Protein 7WF8 (pdb70)

Sequence (251 aa):
ILQFEDIIMTNPFYRERFGTYMEERIDDKRRALLVGFWEESAEHLKNANKSEIPQLVSSEMMYQNFFVESKEEISVEKSSLYKEIQQCLVGNRGIEEVFSKIQADVSSEVLRERRYYPSFLVSDLYEKLMRLEHHHQKILQFEDIMTNPFYRERFGTYMERIDKRALLVGFWEESAEHLKNANKSEIPQLVSEMMYQNFFVESKEISVEKSSLYKEIQQCLVGNRGIEVFSSKKIQADVSEVLRRERYYPSSFLVSDLLYEKLMRLEHHHHHH

CATH classification: 1.10.167.10

Nearest PDB structures (foldseek):
  7wf8-assembly1_A  TM=1.008E+00  e=5.878E-17  Mus musculus
  7sr2-assembly2_B  TM=9.757E-01  e=8.580E-12  Homo sapiens
  7sr2-assembly1_A  TM=9.625E-01  e=2.875E-11  Homo sapiens
  7sr1-assembly2_B  TM=8.240E-01  e=1.066E-10  Homo sapiens
  7wf9-assembly1_B  TM=5.848E-01  e=2.734E-11  Mus musculus

Solvent-accessible surface area: 14563 Å² total; per-residue (Å²): 156,10,102,6,82,60,0,3,53,6,5,10,7,29,84,5,0,1,32,37,0,79,135,85,116,53,100,19,10,9,20,0,25,83,38,1,58,96,6,106,115,21,105,178,100,68,42,93,112,35,9,59,70,5,40,91,74,20,10,62,140,26,156,53,12,107,36,134,154,70,21,78,121,65,0,75,81,9,62,105,61,96,149,53,34,132,12,1,29,97,2,7,62,56,10,21,100,57,0,99,123,171,19,25,65,53,0,35,129,15,96,15,11,90,81,0,49,140,35,4,159,66,118,140,68,82,0,76,8,104,32,0,2,82,10,59,93,1,40,81,63,0,0,49,37,0,79,140,85,103,51,84,23,11,4,11,0,26,66,33,3,54,105,2,100,112,20,106,175,105,76,31,90,120,30,0,40,78,8,26,75,83,22,6,71,148,31,157,55,12,111,29,96,164,55,59,63,121,57,0,71,74,7,50,99,62,109,79,31,38,121,10,3,52,103,5,8,57,50,10,14,92,67,0,85,119,156,32,26,74,50,0,30,131,14,78,24,0,58,120,0,13,155,83,11,99,130,65,9,117,114

Secondary structure (DSSP, 8-state):
---HHHHHHSHHHHHHHHHHHHTTT-HHHHHHHHHHHHHHHS-GGGHHHHHHHHHIIIIIS---S---HHHHHHHHHHTTTSS-SHHHHHHHHHHHHHIIIIIHHHHTTSHHHHHHHHHTTT-/-----HHHHHHSHHHHHHHHHHHHTTT-HHHHHHHHHHHHHHHS-GGGHHHHHHHHHIIIIIS---S---HHHHHHHHHHHTTSS-THHHHHHHHHHHHHIIIIIHHHHTTSHHHHHHHHHHHHHH--

B-factor: mean 21.38, std 10.34, range [10.46, 69.96]

Organism: Mus musculus (NCBI:txid10090)

InterPro domains:
  IPR001683 Phox homology [PF00787] (544-623)
  IPR001683 Phox homology [PS50195] (508-628)
  IPR001683 Phox homology [SM00312] (512-624)
  IPR003114 Phox-associated domain [PF02194] (2-157)
  IPR003114 Phox-associated domain [PS51207] (1-164)
  IPR003114 Phox-associated domain [SM00313] (1-164)
  IPR013937 Sorting nexin, C-terminal [PF08628] (701-806)
  IPR016137 RGS domain [PF00615] (287-400)
  IPR016137 RGS domain [PS50132] (287-401)
  IPR016137 RGS domain [SM00315] (287-401)
  IPR036305 RGS domain superfamily [SSF48097] (280-403)
  IPR036871 PX domain superfamily [G3DSA:3.30.1520.10] (504-632)
  IPR036871 PX domain superfamily [SSF64268] (495-626)
  IPR037899 SNX25, PX domain [cd06878] (502-624)
  IPR044926 RGS, subdomain 2 [G3DSA:1.10.167.10] (280-414)

Foldseek 3Di:
DQALVNQLPPVVSLVLLLVVCVVVPQSVLSVLLVLLVCLVVDDPVCNLVSLVVSCCSDVNVHPNLPDDVVLVVQSVCVNVPNHDSVSSVVSSVVSSVCCNPPPVVVVCVDPSNVVVCVVPVVD/DDDDALVNLLPPVVSLVLLLVVCCVVPVSVLSVLLVLLVCLVVDDPVCNQVSLLVSCCPDPVVHPNQDDDPVLVVVSVCVNVPNDDDVSSVVSSVVSSCCCNPPPVVVSCVDPSNVVVVVVVCVVDPD

GO terms:
  GO:0005768 endosome (C, IDA)
  GO:0030512 negative regulation of transforming growth factor beta receptor signaling pathway (P, IDA)
  GO:0032801 receptor catabolic process (P, IDA)
  GO:0034713 type I transforming growth factor beta receptor binding (F, IPI)

Structure (mmCIF, N/CA/C/O backbone):
data_7WF8
#
_entry.id   7WF8
#
_cell.length_a   42.690
_cell.length_b   52.420
_cell.length_c   136.620
_cell.angle_alpha   90.000
_cell.angle_beta   90.000
_cell.angle_gamma   90.000
#
_symmetry.space_group_name_H-M   'P 21 21 21'
#
loop_
_entity.id
_entity.type
_entity.pdbx_description
1 polymer 'Sorting nexin-25'
2 non-polymer GLYCEROL
3 non-polymer DI(HYDROXYETHYL)ETHER
4 non-polymer 'CHLORIDE ION'
5 water water
#
loop_
_atom_site.group_PDB
_atom_site.id
_atom_site.type_symbol
_atom_site.label_atom_id
_atom_site.label_alt_id
_atom_site.label_comp_id
_atom_site.label_asym_id
_atom_site.label_entity_id
_atom_site.label_seq_id
_atom_site.pdbx_PDB_ins_code
_atom_site.Cartn_x
_atom_site.Cartn_y
_atom_site.Cartn_z
_atom_site.occupancy
_atom_site.B_iso_or_equiv
_atom_site.auth_seq_id
_atom_site.auth_comp_id
_atom_site.auth_asym_id
_atom_site.auth_atom_id
_atom_site.pdbx_PDB_model_num
ATOM 1 N N . ILE A 1 6 ? 21.425 -18.412 -27.677 1.00 34.04 285 ILE A N 1
ATOM 2 C CA . ILE A 1 6 ? 21.524 -17.762 -26.359 1.00 26.34 285 ILE A CA 1
ATOM 3 C C . ILE A 1 6 ? 20.790 -16.422 -26.407 1.00 25.81 285 ILE A C 1
ATOM 4 O O . ILE A 1 6 ? 21.201 -15.528 -27.146 1.00 25.89 285 ILE A O 1
ATOM 9 N N . LEU A 1 7 ? 19.697 -16.290 -25.641 1.00 21.06 286 LEU A N 1
ATOM 10 C CA . LEU A 1 7 ? 18.975 -14.994 -25.501 1.00 20.58 286 LEU A CA 1
ATOM 11 C C . LEU A 1 7 ? 19.879 -14.018 -24.745 1.00 20.12 286 LEU A C 1
ATOM 12 O O . LEU A 1 7 ? 20.456 -14.409 -23.701 1.00 21.62 286 LEU A O 1
ATOM 17 N N . GLN A 1 8 ? 20.025 -12.814 -25.259 1.00 21.07 287 GLN A N 1
ATOM 18 C CA . GLN A 1 8 ? 20.743 -11.724 -24.566 1.00 20.74 287 GLN A CA 1
ATOM 19 C C . GLN A 1 8 ? 19.912 -11.287 -23.341 1.00 19.00 287 GLN A C 1
ATOM 20 O O . GLN A 1 8 ? 18.656 -11.465 -23.287 1.00 17.62 287 GLN A O 1
ATOM 26 N N . PHE A 1 9 ? 20.593 -10.742 -22.372 1.00 17.54 288 PHE A N 1
ATOM 27 C CA . PHE A 1 9 ? 19.956 -10.263 -21.131 1.00 16.54 288 PHE A CA 1
ATOM 28 C C . PHE A 1 9 ? 18.783 -9.337 -21.493 1.00 17.57 288 PHE A C 1
ATOM 29 O O . PHE A 1 9 ? 17.673 -9.419 -20.913 1.00 16.06 288 PHE A O 1
ATOM 37 N N . GLU A 1 10 ? 18.986 -8.403 -22.431 1.00 19.72 289 GLU A N 1
ATOM 38 C CA . GLU A 1 10 ? 17.942 -7.416 -22.772 1.00 18.84 289 GLU A CA 1
ATOM 39 C C . GLU A 1 10 ? 16.698 -8.111 -23.354 1.00 19.09 289 GLU A C 1
ATOM 40 O O . GLU A 1 10 ? 15.557 -7.626 -23.103 1.00 19.64 289 GLU A O 1
ATOM 46 N N . ASP A 1 11 ? 16.902 -9.196 -24.065 1.00 18.59 290 ASP A N 1
ATOM 47 C CA . ASP A 1 11 ? 15.812 -9.988 -24.695 1.00 20.59 290 ASP A CA 1
ATOM 48 C C . ASP A 1 11 ? 14.968 -10.621 -23.578 1.00 16.77 290 ASP A C 1
ATOM 49 O O . ASP A 1 11 ? 13.703 -10.629 -23.652 1.00 17.03 290 ASP A O 1
ATOM 54 N N . ILE A 1 12 ? 15.612 -11.141 -22.530 1.00 14.41 291 ILE A N 1
ATOM 55 C CA A ILE A 1 12 ? 14.891 -11.738 -21.364 0.50 14.54 291 ILE A CA 1
ATOM 56 C CA B ILE A 1 12 ? 14.878 -11.739 -21.378 0.50 14.59 291 ILE A CA 1
ATOM 57 C C . ILE A 1 12 ? 14.078 -10.645 -20.672 1.00 15.50 291 ILE A C 1
ATOM 58 O O . ILE A 1 12 ? 12.944 -10.915 -20.250 1.00 16.14 291 ILE A O 1
ATOM 67 N N . MET A 1 13 ? 14.682 -9.463 -20.470 1.00 14.86 292 MET A N 1
ATOM 68 C CA . MET A 1 13 ? 13.997 -8.450 -19.653 1.00 15.03 292 MET A CA 1
ATOM 69 C C . MET A 1 13 ? 12.859 -7.774 -20.417 1.00 15.70 292 MET A C 1
ATOM 70 O O . MET A 1 13 ? 11.871 -7.402 -19.772 1.00 17.27 292 MET A O 1
ATOM 75 N N . THR A 1 14 ? 12.936 -7.699 -21.733 1.00 15.25 293 THR A N 1
ATOM 76 C CA . THR A 1 14 ? 11.891 -6.917 -22.452 1.00 17.30 293 THR A CA 1
ATOM 77 C C . THR A 1 14 ? 10.721 -7.769 -22.921 1.00 16.26 293 THR A C 1
ATOM 78 O O . THR A 1 14 ? 9.673 -7.231 -23.149 1.00 16.84 293 THR A O 1
ATOM 82 N N . ASN A 1 15 ? 10.852 -9.086 -23.071 1.00 14.62 294 ASN A N 1
ATOM 83 C CA . ASN A 1 15 ? 9.729 -9.981 -23.363 1.00 14.01 294 ASN A CA 1
ATOM 84 C C . ASN A 1 15 ? 9.069 -10.309 -22.025 1.00 13.06 294 ASN A C 1
ATOM 85 O O . ASN A 1 15 ? 9.758 -10.840 -21.129 1.00 13.52 294 ASN A O 1
ATOM 90 N N . PRO A 1 16 ? 7.807 -9.979 -21.771 1.00 12.60 295 PRO A N 1
ATOM 91 C CA . PRO A 1 16 ? 7.197 -10.118 -20.459 1.00 13.10 295 PRO A CA 1
ATOM 92 C C . PRO A 1 16 ? 7.084 -11.574 -19.998 1.00 12.35 295 PRO A C 1
ATOM 93 O O . PRO A 1 16 ? 7.069 -11.880 -18.812 1.00 13.11 295 PRO A O 1
ATOM 97 N N . PHE A 1 17 ? 7.012 -12.509 -20.951 1.00 11.74 296 PHE A N 1
ATOM 98 C CA . PHE A 1 17 ? 6.928 -13.933 -20.615 1.00 12.27 296 PHE A CA 1
ATOM 99 C C . PHE A 1 17 ? 8.315 -14.385 -20.176 1.00 11.62 296 PHE A C 1
ATOM 100 O O . PHE A 1 17 ? 8.451 -15.101 -19.189 1.00 12.11 296 PHE A O 1
ATOM 108 N N . TYR A 1 18 ? 9.326 -14.028 -20.929 1.00 11.14 297 TYR A N 1
ATOM 109 C CA . TYR A 1 18 ? 10.714 -14.390 -20.553 1.00 11.37 297 TYR A CA 1
ATOM 110 C C . TYR A 1 18 ? 11.079 -13.786 -19.213 1.00 11.90 297 TYR A C 1
ATOM 111 O O . TYR A 1 18 ? 11.665 -14.488 -18.330 1.00 12.33 297 TYR A O 1
ATOM 120 N N . ARG A 1 19 ? 10.678 -12.540 -18.997 1.00 12.08 298 ARG A N 1
ATOM 121 C CA . ARG A 1 19 ? 11.001 -11.861 -17.743 1.00 12.77 298 ARG A CA 1
ATOM 122 C C . ARG A 1 19 ? 10.281 -12.541 -16.586 1.00 11.82 298 ARG A C 1
ATOM 123 O O . ARG A 1 19 ? 10.901 -12.701 -15.501 1.00 12.14 298 ARG A O 1
ATOM 131 N N . GLU A 1 20 ? 9.060 -13.004 -16.722 1.00 11.51 299 GLU A N 1
ATOM 132 C CA . GLU A 1 20 ? 8.349 -13.692 -15.654 1.00 12.05 299 GLU A CA 1
ATOM 133 C C . GLU A 1 20 ? 9.050 -15.011 -15.318 1.00 11.53 299 GLU A C 1
ATOM 134 O O . GLU A 1 20 ? 9.184 -15.343 -14.127 1.00 12.05 299 GLU A O 1
ATOM 140 N N . ARG A 1 21 ? 9.567 -15.718 -16.309 1.00 11.42 300 ARG A N 1
ATOM 141 C CA . ARG A 1 21 ? 10.269 -16.976 -16.066 1.00 11.02 300 ARG A CA 1
ATOM 142 C C . ARG A 1 21 ? 11.585 -16.690 -15.336 1.00 10.71 300 ARG A C 1
ATOM 143 O O . ARG A 1 21 ? 11.986 -17.434 -14.427 1.00 11.45 300 ARG A O 1
ATOM 151 N N . PHE A 1 22 ? 12.293 -15.625 -15.699 1.00 10.84 301 PHE A N 1
ATOM 152 C CA . PHE A 1 22 ? 13.471 -15.210 -14.927 1.00 10.95 301 PHE A CA 1
ATOM 153 C C . PHE A 1 22 ? 13.069 -14.828 -13.482 1.00 11.40 301 PHE A C 1
ATOM 154 O O . PHE A 1 22 ? 13.794 -15.146 -12.546 1.00 11.09 301 PHE A O 1
ATOM 162 N N . GLY A 1 23 ? 11.902 -14.208 -13.300 1.00 10.79 302 GLY A N 1
ATOM 163 C CA . GLY A 1 23 ? 11.351 -13.996 -11.947 1.00 11.34 302 GLY A CA 1
ATOM 164 C C . GLY A 1 23 ? 11.158 -15.286 -11.202 1.00 11.55 302 GLY A C 1
ATOM 165 O O . GLY A 1 23 ? 11.486 -15.327 -9.976 1.00 11.98 302 GLY A O 1
ATOM 166 N N . THR A 1 24 ? 10.650 -16.328 -11.822 1.00 10.83 303 THR A N 1
ATOM 167 C CA . THR A 1 24 ? 10.513 -17.620 -11.172 1.00 11.35 303 THR A CA 1
ATOM 168 C C . THR A 1 24 ? 11.891 -18.111 -10.714 1.00 11.88 303 THR A C 1
ATOM 169 O O . THR A 1 24 ? 12.044 -18.619 -9.563 1.00 12.47 303 THR A O 1
ATOM 173 N N . TYR A 1 25 ? 12.890 -18.006 -11.578 1.00 10.90 304 TYR A N 1
ATOM 174 C CA . TYR A 1 25 ? 14.257 -18.424 -11.227 1.00 12.34 304 TYR A CA 1
ATOM 175 C C . TYR A 1 25 ? 14.721 -17.630 -9.993 1.00 12.34 304 TYR A C 1
ATOM 176 O O . TYR A 1 25 ? 15.259 -18.235 -9.037 1.00 13.31 304 TYR A O 1
ATOM 185 N N . MET A 1 26 ? 14.477 -16.322 -9.970 1.00 11.35 305 MET A N 1
ATOM 186 C CA . MET A 1 26 ? 14.971 -15.492 -8.854 1.00 12.29 305 MET A CA 1
ATOM 187 C C . MET A 1 26 ? 14.166 -15.787 -7.589 1.00 13.47 305 MET A C 1
ATOM 188 O O . MET A 1 26 ? 14.788 -15.639 -6.482 1.00 14.68 305 MET A O 1
ATOM 193 N N . GLU A 1 27 ? 12.917 -16.164 -7.673 1.00 13.25 306 GLU A N 1
ATOM 194 C CA A GLU A 1 27 ? 12.106 -16.534 -6.484 0.50 14.83 306 GLU A CA 1
ATOM 195 C CA B GLU A 1 27 ? 12.129 -16.514 -6.469 0.50 15.72 306 GLU A CA 1
ATOM 196 C C . GLU A 1 27 ? 12.802 -17.686 -5.746 1.00 16.93 306 GLU A C 1
ATOM 197 O O . GLU A 1 27 ? 12.634 -17.764 -4.485 1.00 17.66 306 GLU A O 1
ATOM 208 N N . ARG A 1 28 ? 13.559 -18.554 -6.428 1.00 15.62 307 ARG A N 1
ATOM 209 C CA . ARG A 1 28 ? 14.177 -19.744 -5.759 1.00 18.56 307 ARG A CA 1
ATOM 210 C C . ARG A 1 28 ? 15.181 -19.295 -4.700 1.00 21.66 307 ARG A C 1
ATOM 211 O O . ARG A 1 28 ? 15.488 -20.124 -3.794 1.00 23.02 307 ARG A O 1
ATOM 219 N N . ILE A 1 29 ? 15.736 -18.105 -4.757 1.00 18.66 308 ILE A N 1
ATOM 220 C CA . ILE A 1 29 ? 16.691 -17.585 -3.754 1.00 21.16 308 ILE A CA 1
ATOM 221 C C . ILE A 1 29 ? 16.055 -16.374 -3.094 1.00 18.93 308 ILE A C 1
ATOM 222 O O . ILE A 1 29 ? 16.767 -15.586 -2.544 1.00 21.46 308 ILE A O 1
ATOM 227 N N . ASP A 1 30 ? 14.717 -16.276 -3.182 1.00 18.23 309 ASP A N 1
ATOM 228 C CA A ASP A 1 30 ? 13.935 -15.212 -2.512 0.50 18.59 309 ASP A CA 1
ATOM 229 C CA B ASP A 1 30 ? 13.864 -15.218 -2.581 0.50 18.19 309 ASP A CA 1
ATOM 230 C C . ASP A 1 30 ? 14.389 -13.842 -3.013 1.00 19.89 309 ASP A C 1
ATOM 231 O O . ASP A 1 30 ? 14.425 -12.869 -2.223 1.00 20.50 309 ASP A O 1
ATOM 240 N N . LYS A 1 31 ? 14.718 -13.691 -4.308 1.00 16.44 310 LYS A N 1
ATOM 241 C CA . LYS A 1 31 ? 15.128 -12.401 -4.894 1.00 15.73 310 LYS A CA 1
ATOM 242 C C . LYS A 1 31 ? 14.236 -12.015 -6.099 1.00 13.61 310 LYS A C 1
ATOM 243 O O . LYS A 1 31 ? 14.674 -11.205 -6.901 1.00 14.22 310 LYS A O 1
ATOM 249 N N . ARG A 1 32 ? 13.002 -12.483 -6.172 1.00 13.57 311 ARG A N 1
ATOM 250 C CA A ARG A 1 32 ? 12.066 -12.105 -7.256 0.50 14.34 311 ARG A CA 1
ATOM 251 C CA B ARG A 1 32 ? 12.116 -12.094 -7.276 0.50 13.42 311 ARG A CA 1
ATOM 252 C C . ARG A 1 32 ? 11.901 -10.587 -7.251 1.00 14.11 311 ARG A C 1
ATOM 253 O O . ARG A 1 32 ? 11.682 -10.004 -8.318 1.00 13.94 311 ARG A O 1
ATOM 268 N N . ALA A 1 33 ? 11.983 -9.929 -6.106 1.00 14.23 312 ALA A N 1
ATOM 269 C CA . ALA A 1 33 ? 11.768 -8.480 -6.055 1.00 12.72 312 ALA A CA 1
ATOM 270 C C . ALA A 1 33 ? 12.746 -7.714 -6.938 1.00 12.91 312 ALA A C 1
ATOM 271 O O . ALA A 1 33 ? 12.377 -6.610 -7.313 1.00 13.68 312 ALA A O 1
ATOM 273 N N . LEU A 1 34 ? 13.933 -8.229 -7.247 1.00 13.54 313 LEU A N 1
ATOM 274 C CA A LEU A 1 34 ? 14.789 -7.486 -8.192 0.50 13.33 313 LEU A CA 1
ATOM 275 C CA B LEU A 1 34 ? 14.836 -7.541 -8.203 0.50 13.57 313 LEU A CA 1
ATOM 276 C C . LEU A 1 34 ? 14.114 -7.412 -9.564 1.00 12.97 313 LEU A C 1
ATOM 277 O O . LEU A 1 34 ? 14.160 -6.345 -10.184 1.00 13.81 313 LEU A O 1
ATOM 286 N N . VAL A 1 35 ? 13.474 -8.497 -9.996 1.00 12.88 314 VAL A N 1
ATOM 287 C CA . VAL A 1 35 ? 12.779 -8.473 -11.305 1.00 13.17 314 VAL A CA 1
ATOM 288 C C . VAL A 1 35 ? 11.521 -7.654 -11.203 1.00 11.98 314 VAL A C 1
ATOM 289 O O . VAL A 1 35 ? 11.249 -6.846 -12.076 1.00 13.52 314 VAL A O 1
ATOM 293 N N . GLY A 1 36 ? 10.768 -7.790 -10.126 1.00 13.75 315 GLY A N 1
ATOM 294 C CA . GLY A 1 36 ? 9.580 -6.970 -9.904 1.00 14.20 315 GLY A CA 1
ATOM 295 C C . GLY A 1 36 ? 9.880 -5.476 -9.870 1.00 12.93 315 GLY A C 1
ATOM 296 O O . GLY A 1 36 ? 9.160 -4.670 -10.468 1.00 14.90 315 GLY A O 1
ATOM 297 N N . PHE A 1 37 ? 10.941 -5.109 -9.169 1.00 13.32 316 PHE A N 1
ATOM 298 C CA . PHE A 1 37 ? 11.326 -3.692 -9.082 1.00 13.79 316 PHE A CA 1
ATOM 299 C C . PHE A 1 37 ? 11.643 -3.247 -10.528 1.00 14.27 316 PHE A C 1
ATOM 300 O O . PHE A 1 37 ? 11.259 -2.120 -10.937 1.00 14.73 316 PHE A O 1
ATOM 308 N N . TRP A 1 38 ? 12.455 -4.011 -11.283 1.00 13.13 317 TRP A N 1
ATOM 309 C CA . TRP A 1 38 ? 12.840 -3.602 -12.649 1.00 13.55 317 TRP A CA 1
ATOM 310 C C . TRP A 1 38 ? 11.588 -3.303 -13.458 1.00 14.28 317 TRP A C 1
ATOM 311 O O . TRP A 1 38 ? 11.521 -2.257 -14.122 1.00 15.34 317 TRP A O 1
ATOM 322 N N . GLU A 1 39 ? 10.597 -4.189 -13.421 1.00 14.52 318 GLU A N 1
ATOM 323 C CA A GLU A 1 39 ? 9.367 -4.032 -14.251 0.50 15.95 318 GLU A CA 1
ATOM 324 C CA B GLU A 1 39 ? 9.277 -4.089 -14.133 0.50 16.85 318 GLU A CA 1
ATOM 325 C C . GLU A 1 39 ? 8.554 -2.822 -13.736 1.00 16.15 318 GLU A C 1
ATOM 326 O O . GLU A 1 39 ? 8.027 -2.086 -14.607 1.00 18.02 318 GLU A O 1
ATOM 337 N N . SER A 1 40 ? 8.424 -2.613 -12.433 1.00 15.40 319 SER A N 1
ATOM 338 C CA . SER A 1 40 ? 7.712 -1.442 -11.869 1.00 17.06 319 SER A CA 1
ATOM 339 C C . SER A 1 40 ? 8.426 -0.143 -12.242 1.00 16.03 319 SER A C 1
ATOM 340 O O . SER A 1 40 ? 7.766 0.837 -12.591 1.00 18.69 319 SER A O 1
ATOM 343 N N . ALA A 1 41 ? 9.750 -0.114 -12.243 1.00 15.37 320 ALA A N 1
ATOM 344 C CA . ALA A 1 41 ? 10.517 1.093 -12.622 1.00 16.11 320 ALA A CA 1
ATOM 345 C C . ALA A 1 41 ? 10.317 1.321 -14.123 1.00 17.39 320 ALA A C 1
ATOM 346 O O . ALA A 1 41 ? 10.211 2.497 -14.557 1.00 18.40 320 ALA A O 1
ATOM 348 N N . GLU A 1 42 ? 10.331 0.289 -14.933 1.00 18.19 321 GLU A N 1
ATOM 349 C CA . GLU A 1 42 ? 10.133 0.436 -16.389 1.00 18.74 321 GLU A CA 1
ATOM 350 C C . GLU A 1 42 ? 8.728 0.990 -16.642 1.00 20.58 321 GLU A C 1
ATOM 351 O O . GLU A 1 42 ? 8.573 1.853 -17.570 1.00 21.44 321 GLU A O 1
ATOM 357 N N . HIS A 1 43 ? 7.706 0.496 -15.960 1.00 20.15 322 HIS A N 1
ATOM 358 C CA . HIS A 1 43 ? 6.322 0.986 -16.105 1.00 21.66 322 HIS A CA 1
ATOM 359 C C . HIS A 1 43 ? 6.303 2.458 -15.688 1.00 22.60 322 HIS A C 1
ATOM 360 O O . HIS A 1 43 ? 5.737 3.294 -16.446 1.00 24.45 322 HIS A O 1
ATOM 367 N N . LEU A 1 44 ? 6.899 2.790 -14.534 1.00 22.12 323 LEU A N 1
ATOM 368 C CA . LEU A 1 44 ? 6.872 4.168 -14.003 1.00 24.61 323 LEU A CA 1
ATOM 369 C C . LEU A 1 44 ? 7.395 5.118 -15.086 1.00 25.70 323 LEU A C 1
ATOM 370 O O . LEU A 1 44 ? 6.778 6.210 -15.288 1.00 28.33 323 LEU A O 1
ATOM 375 N N . LYS A 1 45 ? 8.486 4.792 -15.784 1.00 26.55 324 LYS A N 1
ATOM 376 C CA . LYS A 1 45 ? 9.125 5.800 -16.659 1.00 30.03 324 LYS A CA 1
ATOM 377 C C . LYS A 1 45 ? 8.273 5.946 -17.931 1.00 30.70 324 LYS A C 1
ATOM 378 O O . LYS A 1 45 ? 8.425 6.989 -18.589 1.00 35.35 324 LYS A O 1
ATOM 384 N N . ASN A 1 46 ? 7.339 5.028 -18.221 1.00 32.87 325 ASN A N 1
ATOM 385 C CA . ASN A 1 46 ? 6.504 5.021 -19.454 1.00 36.23 325 ASN A CA 1
ATOM 386 C C . ASN A 1 46 ? 5.088 5.545 -19.194 1.00 33.62 325 ASN A C 1
ATOM 387 O O . ASN A 1 46 ? 4.318 5.670 -20.160 1.00 33.73 325 ASN A O 1
ATOM 392 N N . ALA A 1 47 ? 4.710 5.671 -17.927 1.00 30.35 326 ALA A N 1
ATOM 393 C CA . ALA A 1 47 ? 3.308 5.859 -17.490 1.00 29.07 326 ALA A CA 1
ATOM 394 C C . ALA A 1 47 ? 2.819 7.262 -17.863 1.00 27.41 326 ALA A C 1
ATOM 395 O O . ALA A 1 47 ? 3.619 8.200 -17.829 1.00 29.81 326 ALA A O 1
ATOM 397 N N . ASN A 1 48 ? 1.521 7.402 -18.104 1.00 32.25 327 ASN A N 1
ATOM 398 C CA . ASN A 1 48 ? 0.894 8.758 -18.125 1.00 35.16 327 ASN A CA 1
ATOM 399 C C . ASN A 1 48 ? 1.253 9.502 -16.813 1.00 35.42 327 ASN A C 1
ATOM 400 O O . ASN A 1 48 ? 1.242 8.858 -15.725 1.00 32.12 327 ASN A O 1
ATOM 405 N N . LYS A 1 49 ? 1.548 10.807 -16.871 1.00 34.47 328 LYS A N 1
ATOM 406 C CA . LYS A 1 49 ? 1.908 11.625 -15.679 1.00 32.89 328 LYS A CA 1
ATOM 407 C C . LYS A 1 49 ? 0.787 11.610 -14.627 1.00 35.28 328 LYS A C 1
ATOM 408 O O . LYS A 1 49 ? 1.126 11.758 -13.453 1.00 33.11 328 LYS A O 1
ATOM 414 N N . SER A 1 50 ? -0.483 11.466 -15.017 1.00 33.92 329 SER A N 1
ATOM 415 C CA . SER A 1 50 ? -1.648 11.299 -14.100 1.00 33.95 329 SER A CA 1
ATOM 416 C C . SER A 1 50 ? -1.379 10.152 -13.116 1.00 34.25 329 SER A C 1
ATOM 417 O O . SER A 1 50 ? -1.968 10.153 -12.005 1.00 31.83 329 SER A O 1
ATOM 420 N N . GLU A 1 51 ? -0.602 9.142 -13.540 1.00 29.17 330 GLU A N 1
ATOM 421 C CA . GLU A 1 51 ? -0.494 7.864 -12.783 1.00 30.63 330 GLU A CA 1
ATOM 422 C C . GLU A 1 51 ? 0.647 7.967 -11.763 1.00 28.65 330 GLU A C 1
ATOM 423 O O . GLU A 1 51 ? 0.704 7.097 -10.876 1.00 26.37 330 GLU A O 1
ATOM 429 N N . ILE A 1 52 ? 1.523 8.959 -11.841 1.00 26.64 331 ILE A N 1
ATOM 430 C CA . ILE A 1 52 ? 2.839 8.890 -11.138 1.00 26.46 331 ILE A CA 1
ATOM 431 C C . ILE A 1 52 ? 2.637 8.847 -9.624 1.00 30.01 331 ILE A C 1
ATOM 432 O O . ILE A 1 52 ? 3.283 8.062 -8.910 1.00 24.27 331 ILE A O 1
ATOM 437 N N . PRO A 1 53 ? 1.739 9.666 -9.028 1.00 26.67 332 PRO A N 1
ATOM 438 C CA . PRO A 1 53 ? 1.620 9.637 -7.568 1.00 25.90 332 PRO A CA 1
ATOM 439 C C . PRO A 1 53 ? 1.265 8.268 -6.976 1.00 24.31 332 PRO A C 1
ATOM 440 O O . PRO A 1 53 ? 1.950 7.799 -6.003 1.00 26.33 332 PRO A O 1
ATOM 444 N N . GLN A 1 54 ? 0.288 7.622 -7.564 1.00 23.93 333 GLN A N 1
ATOM 445 C CA . GLN A 1 54 ? -0.173 6.294 -7.134 1.00 24.45 333 GLN A CA 1
ATOM 446 C C . GLN A 1 54 ? 0.933 5.254 -7.414 1.00 22.59 333 GLN A C 1
ATOM 447 O O . GLN A 1 54 ? 1.166 4.398 -6.547 1.00 21.89 333 GLN A O 1
ATOM 453 N N . LEU A 1 55 ? 1.641 5.362 -8.543 1.00 21.81 334 LEU A N 1
ATOM 454 C CA . LEU A 1 55 ? 2.667 4.346 -8.883 1.00 19.93 334 LEU A CA 1
ATOM 455 C C . LEU A 1 55 ? 3.863 4.520 -7.949 1.00 18.81 334 LEU A C 1
ATOM 456 O O . LEU A 1 55 ? 4.442 3.481 -7.555 1.00 18.22 334 LEU A O 1
ATOM 461 N N . VAL A 1 56 ? 4.259 5.705 -7.561 1.00 20.17 335 VAL A N 1
ATOM 462 C CA . VAL A 1 56 ? 5.388 5.914 -6.611 1.00 19.98 335 VAL A CA 1
ATOM 463 C C . VAL A 1 56 ? 5.026 5.364 -5.229 1.00 21.69 335 VAL A C 1
ATOM 464 O O . VAL A 1 56 ? 5.816 4.636 -4.573 1.00 19.77 335 VAL A O 1
ATOM 468 N N . SER A 1 57 ? 3.800 5.584 -4.791 1.00 19.47 336 SER A N 1
ATOM 469 C CA A SER A 1 57 ? 3.337 5.042 -3.493 0.50 20.29 336 SER A CA 1
ATOM 470 C CA B SER A 1 57 ? 3.307 5.040 -3.505 0.50 19.80 336 SER A CA 1
ATOM 471 C C . SER A 1 57 ? 3.399 3.510 -3.520 1.00 19.07 336 SER A C 1
ATOM 472 O O . SER A 1 57 ? 3.882 2.895 -2.558 1.00 18.93 336 SER A O 1
ATOM 477 N N . GLU A 1 58 ? 2.948 2.918 -4.616 1.00 18.22 337 GLU A N 1
ATOM 478 C CA . GLU A 1 58 ? 2.917 1.454 -4.758 1.00 18.43 337 GLU A CA 1
ATOM 479 C C . GLU A 1 58 ? 4.359 0.935 -4.813 1.00 18.54 337 GLU A C 1
ATOM 480 O O . GLU A 1 58 ? 4.650 -0.148 -4.248 1.00 18.57 337 GLU A O 1
ATOM 486 N N . MET A 1 59 ? 5.230 1.641 -5.502 1.00 16.96 338 MET A N 1
ATOM 487 C CA A MET A 1 59 ? 6.669 1.264 -5.606 0.50 15.81 338 MET A CA 1
ATOM 488 C CA B MET A 1 59 ? 6.627 1.141 -5.595 0.50 18.45 338 MET A CA 1
ATOM 489 C C . MET A 1 59 ? 7.279 1.157 -4.205 1.00 15.57 338 MET A C 1
ATOM 490 O O . MET A 1 59 ? 7.983 0.204 -3.873 1.00 15.49 338 MET A O 1
ATOM 499 N N . TYR A 1 60 ? 7.034 2.152 -3.373 1.00 16.28 339 TYR A N 1
ATOM 500 C CA . TYR A 1 60 ? 7.603 2.159 -2.001 1.00 16.25 339 TYR A CA 1
ATOM 501 C C . TYR A 1 60 ? 7.016 0.997 -1.209 1.00 16.38 339 TYR A C 1
ATOM 502 O O . TYR A 1 60 ? 7.750 0.216 -0.583 1.00 15.20 339 TYR A O 1
ATOM 511 N N . GLN A 1 61 ? 5.692 0.811 -1.266 1.00 15.18 340 GLN A N 1
ATOM 512 C CA . GLN A 1 61 ? 5.046 -0.311 -0.563 1.00 16.46 340 GLN A CA 1
ATOM 513 C C . GLN A 1 61 ? 5.662 -1.636 -0.996 1.00 16.25 340 GLN A C 1
ATOM 514 O O . GLN A 1 61 ? 5.992 -2.480 -0.175 1.00 16.29 340 GLN A O 1
ATOM 520 N N . ASN A 1 62 ? 5.762 -1.868 -2.312 1.00 15.41 341 ASN A N 1
ATOM 521 C CA . ASN A 1 62 ? 6.107 -3.210 -2.811 1.00 17.47 341 ASN A CA 1
ATOM 522 C C . ASN A 1 62 ? 7.590 -3.516 -2.583 1.00 14.94 341 ASN A C 1
ATOM 523 O O . ASN A 1 62 ? 7.919 -4.674 -2.298 1.00 16.55 341 ASN A O 1
ATOM 528 N N . PHE A 1 63 ? 8.447 -2.510 -2.754 1.00 13.90 342 PHE A N 1
ATOM 529 C CA . PHE A 1 63 ? 9.889 -2.796 -2.885 1.00 13.76 342 PHE A CA 1
ATOM 530 C C . PHE A 1 63 ? 10.730 -2.223 -1.755 1.00 14.66 342 PHE A C 1
ATOM 531 O O . PHE A 1 63 ? 11.929 -2.538 -1.681 1.00 14.66 342 PHE A O 1
ATOM 539 N N . PHE A 1 64 ? 10.134 -1.390 -0.880 1.00 14.36 343 PHE A N 1
ATOM 540 C CA . PHE A 1 64 ? 10.876 -0.848 0.272 1.00 14.93 343 PHE A CA 1
ATOM 541 C C . PHE A 1 64 ? 10.150 -1.144 1.582 1.00 15.17 343 PHE A C 1
ATOM 542 O O . PHE A 1 64 ? 10.844 -1.058 2.604 1.00 15.59 343 PHE A O 1
ATOM 550 N N . VAL A 1 65 ? 8.870 -1.482 1.565 1.00 14.40 344 VAL A N 1
ATOM 551 C CA . VAL A 1 65 ? 8.128 -1.826 2.818 1.00 14.43 344 VAL A CA 1
ATOM 552 C C . VAL A 1 65 ? 8.022 -3.337 2.888 1.00 16.70 3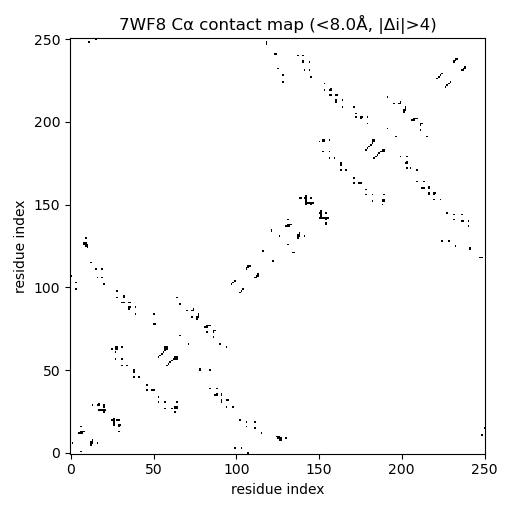44 VAL A C 1
ATOM 553 O O . VAL A 1 65 ? 8.736 -3.972 3.724 1.00 17.19 344 VAL A O 1
ATOM 557 N N . GLU A 1 66 ? 7.254 -3.924 1.968 1.00 15.50 345 GLU A N 1
ATOM 558 C CA . GLU A 1 66 ? 6.947 -5.367 1.981 1.00 18.11 345 GLU A CA 1
ATOM 559 C C . GLU A 1 66 ? 8.167 -6.206 1.664 1.00 18.97 345 GLU A C 1
ATOM 560 O O . GLU A 1 66 ? 8.277 -7.296 2.198 1.00 24.24 345 GLU A O 1
ATOM 566 N N . SER A 1 67 ? 9.139 -5.658 0.938 1.00 17.97 346 SER A N 1
ATOM 567 C CA . SER A 1 67 ? 10.417 -6.298 0.614 1.00 17.92 346 SER A CA 1
ATOM 568 C C . SER A 1 67 ? 11.534 -5.344 1.043 1.00 18.00 346 SER A C 1
ATOM 569 O O . SER A 1 67 ? 11.370 -4.130 0.929 1.00 18.20 346 SER A O 1
ATOM 572 N N . LYS A 1 68 ? 12.673 -5.865 1.470 1.00 17.28 347 LYS A N 1
ATOM 573 C CA . LYS A 1 68 ? 13.887 -5.109 1.763 1.00 18.14 347 LYS A CA 1
ATOM 574 C C . LYS A 1 68 ? 15.028 -5.659 0.889 1.00 18.38 347 LYS A C 1
ATOM 575 O O . LYS A 1 68 ? 16.182 -5.362 1.149 1.00 20.01 347 LYS A O 1
ATOM 581 N N . GLU A 1 69 ? 14.701 -6.303 -0.227 1.00 19.38 348 GLU A N 1
ATOM 582 C CA A GLU A 1 69 ? 15.724 -6.919 -1.112 0.50 20.29 348 GLU A CA 1
ATOM 583 C CA B GLU A 1 69 ? 15.741 -6.912 -1.100 0.50 21.25 348 GLU A CA 1
ATOM 584 C C . GLU A 1 69 ? 16.472 -5.825 -1.882 1.00 22.58 348 GLU A C 1
ATOM 585 O O . GLU A 1 69 ? 17.659 -6.031 -2.190 1.00 29.09 348 GLU A O 1
ATOM 596 N N . ILE A 1 70 ? 15.818 -4.737 -2.219 1.00 18.85 349 ILE A N 1
ATOM 597 C CA . ILE A 1 70 ? 16.431 -3.613 -2.985 1.00 20.98 349 ILE A CA 1
ATOM 598 C C . ILE A 1 70 ? 17.188 -2.740 -1.988 1.00 22.98 349 ILE A C 1
ATOM 599 O O . ILE A 1 70 ? 16.555 -1.937 -1.303 1.00 25.94 349 ILE A O 1
ATOM 604 N N . SER A 1 71 ? 18.470 -3.007 -1.869 1.00 22.50 350 SER A N 1
ATOM 605 C CA . SER A 1 71 ? 19.396 -2.360 -0.915 1.00 24.18 350 SER A CA 1
ATOM 606 C C . SER A 1 71 ? 20.020 -1.138 -1.572 1.00 23.48 350 SER A C 1
ATOM 607 O O . SER A 1 71 ? 20.733 -1.299 -2.597 1.00 26.89 350 SER A O 1
ATOM 610 N N . VAL A 1 72 ? 19.767 0.054 -1.057 1.00 22.05 351 VAL A N 1
ATOM 611 C CA . VAL A 1 72 ? 20.303 1.293 -1.662 1.00 21.52 351 VAL A CA 1
ATOM 612 C C . VAL A 1 72 ? 21.105 2.089 -0.626 1.00 26.01 351 VAL A C 1
ATOM 613 O O . VAL A 1 72 ? 20.857 1.929 0.579 1.00 24.99 351 VAL A O 1
ATOM 617 N N . GLU A 1 73 ? 22.122 2.788 -1.110 1.00 25.32 352 GLU A N 1
ATOM 618 C CA . GLU A 1 73 ? 22.942 3.734 -0.303 1.00 29.67 352 GLU A CA 1
ATOM 619 C C . GLU A 1 73 ? 21.988 4.725 0.382 1.00 28.06 352 GLU A C 1
ATOM 620 O O . GLU A 1 73 ? 20.971 5.124 -0.180 1.00 23.18 352 GLU A O 1
ATOM 626 N N . LYS A 1 74 ? 22.393 5.230 1.550 1.00 27.33 353 LYS A N 1
ATOM 627 C CA . LYS A 1 74 ? 21.544 6.156 2.323 1.00 29.22 353 LYS A CA 1
ATOM 628 C C . LYS A 1 74 ? 21.180 7.351 1.465 1.00 24.86 353 LYS A C 1
ATOM 629 O O . LYS A 1 74 ? 20.050 7.799 1.504 1.00 23.94 353 LYS A O 1
ATOM 635 N N . SER A 1 75 ? 22.128 7.890 0.680 1.00 25.07 354 SER A N 1
ATOM 636 C CA A SER A 1 75 ? 21.842 9.085 -0.154 0.50 26.13 354 SER A CA 1
ATOM 637 C CA B SER A 1 75 ? 21.857 9.074 -0.166 0.50 26.91 354 SER A CA 1
ATOM 638 C C . SER A 1 75 ? 20.668 8.796 -1.103 1.00 25.66 354 SER A C 1
ATOM 639 O O . SER A 1 75 ? 19.819 9.667 -1.271 1.00 24.24 354 SER A O 1
ATOM 644 N N . LEU A 1 76 ? 20.635 7.594 -1.711 1.00 23.95 355 LEU A N 1
ATOM 645 C CA . LEU A 1 76 ? 19.518 7.251 -2.637 1.00 24.26 355 LEU A CA 1
ATOM 646 C C . LEU A 1 76 ? 18.221 7.072 -1.841 1.00 22.22 355 LEU A C 1
ATOM 647 O O . LEU A 1 76 ? 17.174 7.454 -2.309 1.00 19.67 355 LEU A O 1
ATOM 652 N N . TYR A 1 77 ? 18.305 6.496 -0.656 1.00 22.12 356 TYR A N 1
ATOM 653 C CA . TYR A 1 77 ? 17.090 6.285 0.162 1.00 23.37 356 TYR A CA 1
ATOM 654 C C . TYR A 1 77 ? 16.553 7.642 0.585 1.00 25.00 356 TYR A C 1
ATOM 655 O O . TYR A 1 77 ? 15.343 7.804 0.567 1.00 23.02 356 TYR A O 1
ATOM 664 N N . LYS A 1 78 ? 17.444 8.594 0.898 1.00 23.98 357 LYS A N 1
ATOM 665 C CA . LYS A 1 78 ? 16.961 9.949 1.274 1.00 26.34 357 LYS A CA 1
ATOM 666 C C . LYS A 1 78 ? 16.270 10.583 0.066 1.00 26.75 357 LYS A C 1
ATOM 667 O O . LYS A 1 78 ? 15.219 11.267 0.249 1.00 27.07 357 LYS A O 1
ATOM 673 N N . GLU A 1 79 ? 16.790 10.360 -1.159 1.00 26.51 358 GLU A N 1
ATOM 674 C CA . GLU A 1 79 ? 16.133 10.873 -2.381 1.00 28.35 358 GLU A CA 1
ATOM 675 C C . GLU A 1 79 ? 14.772 10.192 -2.517 1.00 26.00 358 GLU A C 1
ATOM 676 O O . GLU A 1 79 ? 13.816 10.839 -2.872 1.00 26.33 358 GLU A O 1
ATOM 682 N N . ILE A 1 80 ? 14.658 8.879 -2.271 1.00 25.11 359 ILE A N 1
ATOM 683 C CA . ILE A 1 80 ? 13.297 8.264 -2.242 1.00 26.70 359 ILE A CA 1
ATOM 684 C C . ILE A 1 80 ? 12.413 8.935 -1.167 1.00 23.02 359 ILE A C 1
ATOM 685 O O . ILE A 1 80 ? 11.256 9.141 -1.459 1.00 24.74 359 ILE A O 1
ATOM 690 N N . GLN A 1 81 ? 12.909 9.147 0.040 1.00 25.65 360 GLN A N 1
ATOM 691 C CA . GLN A 1 81 ? 12.109 9.778 1.143 1.00 25.69 360 GLN A CA 1
ATOM 692 C C . GLN A 1 81 ? 11.622 11.162 0.686 1.00 30.69 360 GLN A C 1
ATOM 693 O O . GLN A 1 81 ? 10.479 11.502 1.047 1.00 29.91 360 GLN A O 1
ATOM 699 N N . GLN A 1 82 ? 12.411 11.882 -0.135 1.00 31.82 361 GLN A N 1
ATOM 700 C CA . GLN A 1 82 ? 12.020 13.212 -0.678 1.00 35.06 361 GLN A CA 1
ATOM 701 C C . GLN A 1 82 ? 10.959 12.989 -1.741 1.00 34.52 361 GLN A C 1
ATOM 702 O O . GLN A 1 82 ? 10.020 13.795 -1.854 1.00 31.42 361 GLN A O 1
ATOM 708 N N . CYS A 1 83 ? 11.143 11.980 -2.590 1.00 33.03 362 CYS A N 1
ATOM 709 C CA . CYS A 1 83 ? 10.190 11.703 -3.688 1.00 30.37 362 CYS A CA 1
ATOM 710 C C . CYS A 1 83 ? 8.795 11.346 -3.148 1.00 28.76 362 CYS A C 1
ATOM 711 O O . CYS A 1 83 ? 7.799 11.689 -3.783 1.00 33.21 362 CYS A O 1
ATOM 714 N N . LEU A 1 84 ? 8.702 10.690 -1.987 1.00 28.54 363 LEU A N 1
ATOM 715 C CA . LEU A 1 84 ? 7.407 10.236 -1.418 1.00 30.28 363 LEU A CA 1
ATOM 716 C C . LEU A 1 84 ? 6.474 11.437 -1.181 1.00 37.92 363 LEU A C 1
ATOM 717 O O . LEU A 1 84 ? 5.240 11.280 -1.250 1.00 38.68 363 LEU A O 1
ATOM 722 N N . VAL A 1 85 ? 7.056 12.587 -0.880 1.00 37.52 364 VAL A N 1
ATOM 723 C CA . VAL A 1 85 ? 6.322 13.808 -0.401 1.00 39.46 364 VAL A CA 1
ATOM 724 C C . VAL A 1 85 ? 6.402 14.883 -1.483 1.00 42.67 364 VAL A C 1
ATOM 725 O O . VAL A 1 85 ? 6.028 16.025 -1.184 1.00 42.32 364 VAL A O 1
ATOM 729 N N . GLY A 1 86 ? 6.883 14.529 -2.679 1.00 43.64 365 GLY A N 1
ATOM 730 C CA . GLY A 1 86 ? 6.789 15.382 -3.877 1.00 39.65 365 GLY A CA 1
ATOM 731 C C . GLY A 1 86 ? 7.884 16.421 -3.919 1.00 38.73 365 GLY A C 1
ATOM 732 O O . GLY A 1 86 ? 7.740 17.343 -4.669 1.00 41.12 365 GLY A O 1
ATOM 733 N N . ASN A 1 87 ? 8.956 16.289 -3.151 1.00 41.11 366 ASN A N 1
ATOM 734 C CA . ASN A 1 87 ? 10.076 17.270 -3.178 1.00 45.95 366 ASN A CA 1
ATOM 735 C C . ASN A 1 87 ? 11.205 16.820 -4.104 1.00 53.89 366 ASN A C 1
ATOM 736 O O . ASN A 1 87 ? 12.271 17.479 -4.050 1.00 54.46 366 ASN A O 1
ATOM 741 N N . ARG A 1 88 ? 10.987 15.755 -4.893 1.00 51.10 367 ARG A N 1
ATOM 742 C CA . ARG A 1 88 ? 11.928 15.256 -5.935 1.00 45.19 367 ARG A CA 1
ATOM 743 C C . ARG A 1 88 ? 11.126 14.577 -7.045 1.00 40.77 367 ARG A C 1
ATOM 744 O O . ARG A 1 88 ? 9.981 14.138 -6.798 1.00 43.58 367 ARG A O 1
ATOM 752 N N . GLY A 1 89 ? 11.724 14.473 -8.235 1.00 36.50 368 GLY A N 1
ATOM 753 C CA . GLY A 1 89 ? 11.180 13.702 -9.368 1.00 34.13 368 GLY A CA 1
ATOM 754 C C . GLY A 1 89 ? 11.477 12.210 -9.202 1.00 28.57 368 GLY A C 1
ATOM 755 O O . GLY A 1 89 ? 12.028 11.837 -8.145 1.00 31.90 368 GLY A O 1
ATOM 756 N N . ILE A 1 90 ? 11.128 11.414 -10.206 1.00 29.25 369 ILE A N 1
ATOM 757 C CA . ILE A 1 90 ? 11.141 9.912 -10.145 1.00 25.05 369 ILE A CA 1
ATOM 758 C C . ILE A 1 90 ? 12.441 9.356 -10.727 1.00 26.03 369 ILE A C 1
ATOM 759 O O . ILE A 1 90 ? 12.589 8.129 -10.798 1.00 23.02 369 ILE A O 1
ATOM 764 N N . GLU A 1 91 ? 13.381 10.196 -11.128 1.00 21.97 370 GLU A N 1
ATOM 765 C CA A GLU A 1 91 ? 14.608 9.669 -11.786 0.50 21.56 370 GLU A CA 1
ATOM 766 C CA B GLU A 1 91 ? 14.668 9.751 -11.733 0.50 22.61 370 GLU A CA 1
ATOM 767 C C . GLU A 1 91 ? 15.375 8.753 -10.832 1.00 20.31 370 GLU A C 1
ATOM 768 O O . GLU A 1 91 ? 16.033 7.843 -11.379 1.00 20.54 370 GLU A O 1
ATOM 779 N N . VAL A 1 92 ? 15.286 8.921 -9.515 1.00 19.65 371 VAL A N 1
ATOM 780 C CA . VAL A 1 92 ? 15.982 8.056 -8.544 1.00 20.14 371 VAL A CA 1
ATOM 781 C C . VAL A 1 92 ? 15.556 6.594 -8.815 1.00 17.89 371 VAL A C 1
ATOM 782 O O . VAL A 1 92 ? 16.415 5.731 -8.737 1.00 18.33 371 VAL A O 1
ATOM 786 N N . PHE A 1 93 ? 14.321 6.373 -9.220 1.00 18.30 372 PHE A N 1
ATOM 787 C CA . PHE A 1 93 ? 13.901 4.963 -9.462 1.00 17.51 372 PHE A CA 1
ATOM 788 C C . PHE A 1 93 ? 14.561 4.427 -10.720 1.00 17.38 372 PHE A C 1
ATOM 789 O O . PHE A 1 93 ? 14.866 3.207 -10.713 1.00 15.09 372 PHE A O 1
ATOM 797 N N . SER A 1 94 ? 14.772 5.237 -11.750 1.00 17.23 373 SER A N 1
ATOM 798 C CA . SER A 1 94 ? 15.539 4.818 -12.940 1.00 17.39 373 SER A CA 1
ATOM 799 C C . SER A 1 94 ? 17.015 4.559 -12.630 1.00 16.72 373 SER A C 1
ATOM 800 O O . SER A 1 94 ? 17.608 3.635 -13.222 1.00 16.92 373 SER A O 1
ATOM 803 N N . LYS A 1 95 ? 17.599 5.301 -11.705 1.00 15.67 374 LYS A N 1
ATOM 804 C CA . LYS A 1 95 ? 18.992 5.044 -11.311 1.00 16.62 374 LYS A CA 1
ATOM 805 C C . LYS A 1 95 ? 19.032 3.662 -10.644 1.00 14.77 374 LYS A C 1
ATOM 806 O O . LYS A 1 95 ? 19.949 2.849 -10.937 1.00 16.65 374 LYS A O 1
ATOM 812 N N . ILE A 1 96 ? 18.141 3.469 -9.667 1.00 15.66 375 ILE A N 1
ATOM 813 C CA . ILE A 1 96 ? 18.172 2.188 -8.930 1.00 15.19 375 ILE A CA 1
ATOM 814 C C . ILE A 1 96 ? 17.863 1.060 -9.938 1.00 13.84 375 ILE A C 1
ATOM 815 O O . ILE A 1 96 ? 18.505 0.027 -9.835 1.00 15.20 375 ILE A O 1
AT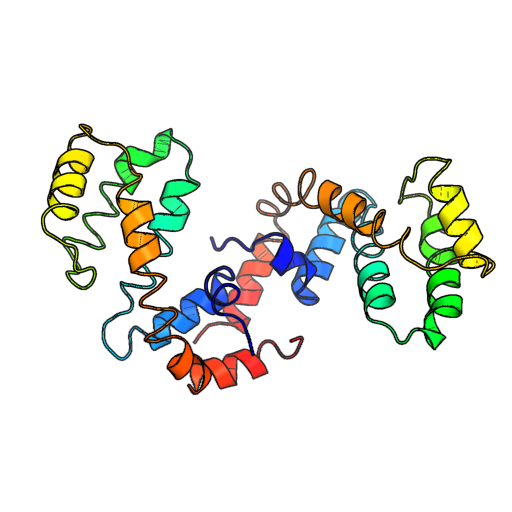OM 820 N N . GLN A 1 97 ? 16.991 1.294 -10.914 1.00 13.55 376 GLN A N 1
ATOM 821 C CA . GLN A 1 97 ? 16.723 0.277 -11.960 1.00 14.21 376 GLN A CA 1
ATOM 822 C C . GLN A 1 97 ? 18.023 -0.103 -12.672 1.00 14.22 376 GLN A C 1
ATOM 823 O O . GLN A 1 97 ? 18.250 -1.282 -12.964 1.00 14.96 376 GLN A O 1
ATOM 829 N N . ALA A 1 98 ? 18.847 0.874 -13.029 1.00 15.05 377 ALA A N 1
ATOM 830 C CA . ALA A 1 98 ? 20.102 0.585 -13.738 1.00 16.01 377 ALA A CA 1
ATOM 831 C C . ALA A 1 98 ? 21.017 -0.236 -12.828 1.00 15.05 377 ALA A C 1
ATOM 832 O O . ALA A 1 98 ? 21.691 -1.173 -13.267 1.00 16.34 377 ALA A O 1
ATOM 834 N N . ASP A 1 99 ? 21.078 0.073 -11.534 1.00 14.98 378 ASP A N 1
ATOM 835 C CA . ASP A 1 99 ? 21.893 -0.689 -10.577 1.00 16.21 378 ASP A CA 1
ATOM 836 C C . ASP A 1 99 ? 21.360 -2.123 -10.486 1.00 16.31 378 ASP A C 1
ATOM 837 O O . ASP A 1 99 ? 22.161 -3.081 -10.474 1.00 16.94 378 ASP A O 1
ATOM 842 N N . VAL A 1 100 ? 20.043 -2.262 -10.369 1.00 14.68 379 VAL A N 1
ATOM 843 C CA . VAL A 1 100 ? 19.416 -3.623 -10.302 1.00 15.01 379 VAL A CA 1
ATOM 844 C C . VAL A 1 100 ? 19.701 -4.384 -11.595 1.00 14.30 379 VAL A C 1
ATOM 845 O O . VAL A 1 100 ? 20.010 -5.592 -11.543 1.00 14.92 379 VAL A O 1
ATOM 849 N N . SER A 1 101 ? 19.556 -3.748 -12.730 1.00 13.91 380 SER A N 1
ATOM 850 C CA A SER A 1 101 ? 19.817 -4.385 -14.044 0.50 14.47 380 SER A CA 1
ATOM 851 C CA B SER A 1 101 ? 19.846 -4.364 -14.051 0.50 15.48 380 SER A CA 1
ATOM 852 C C . SER A 1 101 ? 21.261 -4.900 -14.065 1.00 15.85 380 SER A C 1
ATOM 853 O O . SER A 1 101 ? 21.482 -6.027 -14.527 1.00 16.19 380 SER A O 1
ATOM 858 N N . GLU A 1 102 ? 22.229 -4.098 -13.618 1.00 16.07 381 GLU A N 1
ATOM 859 C CA . GLU A 1 102 ? 23.646 -4.555 -13.640 1.00 18.70 381 GLU A CA 1
ATOM 860 C C . GLU A 1 102 ? 23.823 -5.772 -12.740 1.00 16.54 381 GLU A C 1
ATOM 861 O O . GLU A 1 102 ? 24.470 -6.733 -13.128 1.00 17.49 381 GLU A O 1
ATOM 867 N N . VAL A 1 103 ? 23.209 -5.801 -11.567 1.00 16.40 382 VAL A N 1
ATOM 868 C CA . VAL A 1 103 ? 23.243 -6.983 -10.666 1.00 16.26 382 VAL A CA 1
ATOM 869 C C . VAL A 1 103 ? 22.628 -8.201 -11.368 1.00 15.36 382 VAL A C 1
ATOM 870 O O . VAL A 1 103 ? 23.214 -9.317 -11.354 1.00 15.47 382 VAL A O 1
ATOM 874 N N . LEU A 1 104 ? 21.442 -8.045 -11.917 1.00 14.51 383 LEU A N 1
ATOM 875 C CA . LEU A 1 104 ? 20.786 -9.170 -12.599 1.00 13.82 383 LEU A CA 1
ATOM 876 C C . LEU A 1 104 ? 21.692 -9.652 -13.720 1.00 13.91 383 LEU A C 1
ATOM 877 O O . LEU A 1 104 ? 21.858 -10.881 -13.829 1.00 14.63 383 LEU A O 1
ATOM 882 N N . ARG A 1 105 ? 22.196 -8.766 -14.573 1.00 14.28 384 ARG A N 1
ATOM 883 C CA . ARG A 1 105 ? 22.975 -9.158 -15.762 1.00 14.84 384 ARG A CA 1
ATOM 884 C C . ARG A 1 105 ? 24.260 -9.850 -15.309 1.00 15.09 384 ARG A C 1
ATOM 885 O O . ARG A 1 105 ? 24.640 -10.862 -15.932 1.00 17.30 384 ARG A O 1
ATOM 893 N N . GLU A 1 106 ? 24.956 -9.340 -14.327 1.00 16.11 385 GLU A N 1
ATOM 894 C CA . GLU A 1 106 ? 26.306 -9.845 -13.981 1.00 17.95 385 GLU A CA 1
ATOM 895 C C . GLU A 1 106 ? 26.193 -11.057 -13.074 1.00 16.68 385 GLU A C 1
ATOM 896 O O . GLU A 1 106 ? 26.979 -12.033 -13.266 1.00 19.56 385 GLU A O 1
ATOM 902 N N A ARG A 1 107 ? 25.309 -11.026 -12.072 0.50 15.56 386 ARG A N 1
ATOM 903 N N B ARG A 1 107 ? 25.314 -11.061 -12.063 0.50 15.32 386 ARG A N 1
ATOM 904 C CA A ARG A 1 107 ? 25.316 -11.990 -10.954 0.50 16.81 386 ARG A CA 1
ATOM 905 C CA B ARG A 1 107 ? 25.366 -12.068 -10.976 0.50 16.68 386 ARG A CA 1
ATOM 906 C C A ARG A 1 107 ? 24.393 -13.182 -11.259 0.50 15.79 386 ARG A C 1
ATOM 907 C C B ARG A 1 107 ? 24.335 -13.193 -11.151 0.50 15.58 386 ARG A C 1
ATOM 908 O O A ARG A 1 107 ? 24.725 -14.273 -10.846 0.50 16.91 386 ARG A O 1
ATOM 909 O O B ARG A 1 107 ? 24.515 -14.239 -10.441 0.50 15.61 386 ARG A O 1
ATOM 924 N N . TYR A 1 108 ? 23.255 -12.964 -11.924 1.00 13.84 387 TYR A N 1
ATOM 925 C CA . TYR A 1 108 ? 22.144 -13.967 -11.970 1.00 13.54 387 TYR A CA 1
ATOM 926 C C . TYR A 1 108 ? 21.845 -14.498 -13.375 1.00 13.21 387 TYR A C 1
ATOM 927 O O . TYR A 1 108 ? 21.584 -15.698 -13.501 1.00 13.33 387 TYR A O 1
ATOM 936 N N . TYR A 1 109 ? 21.873 -13.662 -14.383 1.00 13.22 388 TYR A N 1
ATOM 937 C CA . TYR A 1 109 ? 21.545 -14.040 -15.773 1.00 13.78 388 TYR A CA 1
ATOM 938 C C . TYR A 1 109 ? 22.428 -15.213 -16.227 1.00 13.50 388 TYR A C 1
ATOM 939 O O . TYR A 1 109 ? 21.911 -16.138 -16.839 1.00 13.44 388 TYR A O 1
ATOM 948 N N . PRO A 1 110 ? 23.771 -15.226 -16.000 1.00 14.74 389 PRO A N 1
ATOM 949 C CA . PRO A 1 110 ? 24.558 -16.344 -16.527 1.00 15.51 389 PRO A CA 1
ATOM 950 C C . PRO A 1 110 ? 24.126 -17.676 -15.943 1.00 15.19 389 PRO A C 1
ATOM 951 O O . PRO A 1 110 ? 24.099 -18.679 -16.644 1.00 15.13 389 PRO A O 1
ATOM 955 N N . SER A 1 111 ? 23.774 -17.712 -14.663 1.00 13.72 390 SER A N 1
ATOM 956 C CA . SER A 1 111 ? 23.261 -18.948 -14.028 1.00 13.91 390 SER A CA 1
ATOM 957 C C . SER A 1 111 ? 21.838 -19.266 -14.513 1.00 12.81 390 SER A C 1
ATOM 958 O O . SER A 1 111 ? 21.504 -20.442 -14.699 1.00 13.30 390 SER A O 1
ATOM 961 N N . PHE A 1 112 ? 21.014 -18.255 -14.770 1.00 11.89 391 PHE A N 1
ATOM 962 C CA . PHE A 1 112 ? 19.693 -18.525 -15.363 1.00 12.59 391 PHE A CA 1
ATOM 963 C C . PHE A 1 112 ? 19.895 -19.275 -16.691 1.00 12.33 391 PHE A C 1
ATOM 964 O O . PHE A 1 112 ? 19.095 -20.179 -17.022 1.00 11.73 391 PHE A O 1
ATOM 972 N N . LEU A 1 113 ? 20.854 -18.882 -17.498 1.00 13.47 392 LEU A N 1
ATOM 973 C CA . LEU A 1 113 ? 21.039 -19.526 -18.823 1.00 13.81 392 LEU A CA 1
ATOM 974 C C . LEU A 1 113 ? 21.321 -21.015 -18.670 1.00 13.59 392 LEU A C 1
ATOM 975 O O . LEU A 1 113 ? 21.082 -21.729 -19.673 1.00 14.78 392 LEU A O 1
ATOM 980 N N . VAL A 1 114 ? 21.810 -21.516 -17.531 1.00 13.16 393 VAL A N 1
ATOM 981 C CA . VAL A 1 114 ? 22.087 -22.964 -17.392 1.00 12.82 393 VAL A CA 1
ATOM 982 C C . VAL A 1 114 ? 21.052 -23.602 -16.526 1.00 14.72 393 VAL A C 1
ATOM 983 O O . VAL A 1 114 ? 21.245 -24.749 -16.104 1.00 15.20 393 VAL A O 1
ATOM 987 N N . SER A 1 115 ? 19.887 -22.962 -16.318 1.00 12.59 394 SER A N 1
ATOM 988 C CA . SER A 1 115 ? 18.804 -23.528 -15.504 1.00 12.25 394 SER A CA 1
ATOM 989 C C . SER A 1 115 ? 17.912 -24.457 -16.334 1.00 11.65 394 SER A C 1
ATOM 990 O O . SER A 1 115 ? 17.804 -24.336 -17.553 1.00 12.58 394 SER A O 1
ATOM 993 N N . ASP A 1 116 ? 17.242 -25.316 -15.599 1.00 12.87 395 ASP A N 1
ATOM 994 C CA . ASP A 1 116 ? 16.092 -26.058 -16.146 1.00 14.04 395 ASP A CA 1
ATOM 995 C C . ASP A 1 116 ? 15.063 -25.123 -16.791 1.00 11.94 395 ASP A C 1
ATOM 996 O O . ASP A 1 116 ? 14.523 -25.390 -17.870 1.00 13.29 395 ASP A O 1
ATOM 1001 N N . LEU A 1 117 ? 14.770 -24.010 -16.123 1.00 11.65 396 LEU A N 1
ATOM 1002 C CA . LEU A 1 117 ? 13.735 -23.069 -16.608 1.00 12.12 396 LEU A CA 1
ATOM 1003 C C . LEU A 1 117 ? 14.117 -22.553 -17.980 1.00 12.15 396 LEU A C 1
ATOM 1004 O O . LEU A 1 117 ? 13.276 -22.474 -18.855 1.00 11.93 396 LEU A O 1
ATOM 1009 N N . TYR A 1 118 ? 15.361 -22.199 -18.204 1.00 12.03 397 TYR A N 1
ATOM 1010 C CA . TYR A 1 118 ? 15.790 -21.667 -19.507 1.00 11.85 397 TYR A CA 1
ATOM 1011 C C . TYR A 1 118 ? 15.806 -22.771 -20.568 1.00 11.46 397 TYR A C 1
ATOM 1012 O O . TYR A 1 118 ? 15.435 -22.535 -21.717 1.00 11.60 397 TYR A O 1
ATOM 1021 N N . GLU A 1 119 ? 16.262 -23.970 -20.204 1.00 11.84 398 GLU A N 1
ATOM 1022 C CA . GLU A 1 119 ? 16.262 -25.102 -21.159 1.00 12.30 398 GLU A CA 1
ATOM 1023 C C . GLU A 1 119 ? 14.824 -25.348 -21.638 1.00 12.42 398 GLU A C 1
ATOM 1024 O O . GLU A 1 119 ? 14.601 -25.530 -22.830 1.00 13.21 398 GLU A O 1
ATOM 1030 N N . LYS A 1 120 ? 13.877 -25.280 -20.711 1.00 11.37 399 LYS A N 1
ATOM 1031 C CA . LYS A 1 120 ? 12.468 -25.430 -21.147 1.00 11.79 399 LYS A CA 1
ATOM 1032 C C . LYS A 1 120 ? 12.057 -24.258 -22.021 1.00 11.20 399 LYS A C 1
ATOM 1033 O O . LYS A 1 120 ? 11.374 -24.474 -23.040 1.00 11.83 399 LYS A O 1
ATOM 1039 N N . LEU A 1 121 ? 12.406 -23.034 -21.671 1.00 10.96 400 LEU A N 1
ATOM 1040 C CA . LEU A 1 121 ? 12.078 -21.868 -22.500 1.00 11.72 400 LEU A CA 1
ATOM 1041 C C . LEU A 1 121 ? 12.579 -22.059 -23.936 1.00 11.99 400 LEU A C 1
ATOM 1042 O O . LEU A 1 121 ? 11.866 -21.716 -24.885 1.00 12.66 400 LEU A O 1
ATOM 1047 N N . MET A 1 122 ? 13.752 -22.629 -24.113 1.00 13.22 401 MET A N 1
ATOM 1048 C CA . MET A 1 122 ? 14.276 -22.776 -25.489 1.00 14.74 401 MET A CA 1
ATOM 1049 C C . MET A 1 122 ? 13.539 -23.877 -26.240 1.00 13.55 401 MET A C 1
ATOM 1050 O O . MET A 1 122 ? 13.370 -23.730 -27.490 1.00 16.18 401 MET A O 1
ATOM 1055 N N . ARG A 1 123 ? 13.029 -24.879 -25.555 1.00 13.78 402 ARG A N 1
ATOM 1056 C CA . ARG A 1 123 ? 12.125 -25.846 -26.208 1.00 14.54 402 ARG A CA 1
ATOM 1057 C C . ARG A 1 123 ? 10.815 -25.166 -26.583 1.00 14.36 402 ARG A C 1
ATOM 1058 O O . ARG A 1 123 ? 10.269 -25.413 -27.713 1.00 16.16 402 ARG A O 1
ATOM 1066 N N . LEU A 1 124 ? 10.254 -24.309 -25.737 1.00 13.05 403 LEU A N 1
ATOM 1067 C CA . LEU A 1 124 ? 8.986 -23.605 -26.015 1.00 14.26 403 LEU A CA 1
ATOM 1068 C C . LEU A 1 124 ? 9.179 -22.689 -27.220 1.00 15.50 403 LEU A C 1
ATOM 1069 O O . LEU A 1 124 ? 8.194 -22.561 -28.019 1.00 15.76 403 LEU A O 1
ATOM 1074 N N . GLU A 1 125 ? 10.312 -22.005 -27.330 1.00 15.41 404 GLU A N 1
ATOM 1075 C CA . GLU A 1 125 ? 10.564 -20.904 -28.290 1.00 16.66 404 GLU A CA 1
ATOM 1076 C C . GLU A 1 125 ? 11.495 -21.368 -29.414 1.00 23.63 404 GLU A C 1
ATOM 1077 O O . GLU A 1 125 ? 12.477 -20.648 -29.671 1.00 32.45 404 GLU A O 1
ATOM 1083 N N . HIS A 1 126 ? 11.282 -22.553 -29.919 1.00 26.29 405 HIS A N 1
ATOM 1084 C CA . HIS A 1 126 ? 12.253 -23.188 -30.865 1.00 34.02 405 HIS A CA 1
ATOM 1085 C C . HIS A 1 126 ? 12.456 -22.318 -32.135 1.00 41.50 405 HIS A C 1
ATOM 1086 O O . HIS A 1 126 ? 13.476 -22.536 -32.828 1.00 42.17 405 HIS A O 1
ATOM 1093 N N . HIS A 1 127 ? 11.641 -21.285 -32.405 1.00 39.91 406 HIS A N 1
ATOM 1094 C CA . HIS A 1 127 ? 11.924 -20.280 -33.477 1.00 38.82 406 HIS A CA 1
ATOM 1095 C C . HIS A 1 127 ? 13.282 -19.579 -33.283 1.00 42.71 406 HIS A C 1
ATOM 1096 O O . HIS A 1 127 ? 13.788 -19.021 -34.291 1.00 42.65 406 HIS A O 1
ATOM 1103 N N . HIS A 1 128 ? 13.860 -19.534 -32.074 1.00 39.33 407 HIS A N 1
ATOM 1104 C CA . HIS A 1 128 ? 15.202 -18.910 -31.882 1.00 42.67 407 HIS A CA 1
ATOM 1105 C C . HIS A 1 128 ? 16.283 -19.825 -32.484 1.00 48.08 407 HIS A C 1
ATOM 1106 O O . HIS A 1 128 ? 17.217 -19.275 -33.072 1.00 51.38 407 HIS A O 1
ATOM 1113 N N . GLN B 1 4 ? -2.666 -5.921 -19.039 1.00 53.78 283 GLN B N 1
ATOM 1114 C CA . GLN B 1 4 ? -2.054 -7.225 -19.426 1.00 47.48 283 GLN B CA 1
ATOM 1115 C C . GLN B 1 4 ? -0.639 -6.998 -19.967 1.00 39.54 283 GLN B C 1
ATOM 1116 O O . GLN B 1 4 ? -0.157 -5.855 -20.007 1.00 41.26 283 GLN B O 1
ATOM 1122 N N . LYS B 1 5 ? 0.012 -8.084 -20.344 1.00 31.54 284 LYS B N 1
ATOM 1123 C CA . LYS B 1 5 ? 1.433 -8.061 -20.767 1.00 28.34 284 LYS B CA 1
ATOM 1124 C C . LYS B 1 5 ? 1.574 -7.252 -22.069 1.00 20.43 284 LYS B C 1
ATOM 1125 O O . LYS B 1 5 ? 0.697 -7.376 -22.939 1.00 22.52 284 LYS B O 1
ATOM 1131 N N . ILE B 1 6 ? 2.672 -6.537 -22.178 1.00 18.84 285 ILE B N 1
ATOM 1132 C CA . ILE B 1 6 ? 2.995 -5.718 -23.369 1.00 17.75 285 ILE B CA 1
ATOM 1133 C C . ILE B 1 6 ? 4.177 -6.341 -24.069 1.00 15.48 285 ILE B C 1
ATOM 1134 O O . ILE B 1 6 ? 5.258 -6.377 -23.538 1.00 16.64 285 ILE B O 1
ATOM 1139 N N . LEU B 1 7 ? 3.940 -6.778 -25.293 1.00 14.73 286 LEU B N 1
ATOM 1140 C CA . LEU B 1 7 ? 5.021 -7.193 -26.208 1.00 14.70 286 LEU B CA 1
ATOM 1141 C C . LEU B 1 7 ? 5.576 -5.944 -26.905 1.00 14.55 286 LEU B C 1
ATOM 1142 O O . LEU B 1 7 ? 4.746 -5.180 -27.440 1.00 15.37 286 LEU B O 1
ATOM 1147 N N . GLN B 1 8 ? 6.872 -5.770 -26.961 1.00 15.17 287 GLN B N 1
ATOM 1148 C CA . GLN B 1 8 ? 7.502 -4.689 -27.716 1.00 15.55 287 GLN B CA 1
ATOM 1149 C C . GLN B 1 8 ? 7.379 -5.019 -29.218 1.00 14.68 287 GLN B C 1
ATOM 1150 O O . GLN B 1 8 ? 7.293 -6.182 -29.634 1.00 13.82 287 GLN B O 1
ATOM 1156 N N . PHE B 1 9 ? 7.396 -3.953 -30.019 1.00 14.48 288 PHE B N 1
ATOM 1157 C CA . PHE B 1 9 ? 7.258 -4.062 -31.487 1.00 13.41 288 PHE B CA 1
ATOM 1158 C C . PHE B 1 9 ? 8.280 -5.045 -32.058 1.00 12.14 288 PHE B C 1
ATOM 1159 O O . PHE B 1 9 ? 7.972 -5.900 -32.863 1.00 12.99 288 PHE B O 1
ATOM 1167 N N . GLU B 1 10 ? 9.535 -4.926 -31.670 1.00 14.61 289 GLU B N 1
ATOM 1168 C CA . GLU B 1 10 ? 10.590 -5.764 -32.274 1.00 15.88 289 GLU B CA 1
ATOM 1169 C C . GLU B 1 10 ? 10.340 -7.249 -31.951 1.00 15.59 289 GLU B C 1
ATOM 1170 O O . GLU B 1 10 ? 10.599 -8.086 -32.785 1.00 15.74 289 GLU B O 1
ATOM 1176 N N . ASP B 1 11 ? 9.786 -7.507 -30.774 1.00 15.01 290 ASP B N 1
ATOM 1177 C CA . ASP B 1 11 ? 9.533 -8.907 -30.392 1.00 16.56 290 ASP B CA 1
ATOM 1178 C C . ASP B 1 11 ? 8.323 -9.441 -31.173 1.00 15.93 290 ASP B C 1
ATOM 1179 O O . ASP B 1 11 ? 8.268 -10.621 -31.557 1.00 19.54 290 ASP B O 1
ATOM 1184 N N . ILE B 1 12 ? 7.339 -8.616 -31.500 1.00 12.94 291 ILE B N 1
ATOM 1185 C CA . ILE B 1 12 ? 6.234 -9.027 -32.405 1.00 13.13 291 ILE B CA 1
ATOM 1186 C C . ILE B 1 12 ? 6.826 -9.400 -33.768 1.00 14.08 291 ILE B C 1
ATOM 1187 O O . ILE B 1 12 ? 6.424 -10.430 -34.361 1.00 15.49 291 ILE B O 1
ATOM 1192 N N . MET B 1 13 ? 7.743 -8.590 -34.315 1.00 13.55 292 MET B N 1
ATOM 1193 C CA . MET B 1 13 ? 8.239 -8.858 -35.681 1.00 13.52 292 MET B CA 1
ATOM 1194 C C . MET B 1 13 ? 9.155 -10.097 -35.718 1.00 13.35 292 MET B C 1
ATOM 1195 O O . MET B 1 13 ? 9.175 -10.751 -36.782 1.00 15.80 292 MET B O 1
ATOM 1200 N N . THR B 1 14 ? 9.883 -10.379 -34.665 1.00 13.99 293 THR B N 1
ATOM 1201 C CA . THR B 1 14 ? 10.897 -11.467 -34.719 1.00 15.54 293 THR B CA 1
ATOM 1202 C C . THR B 1 14 ? 10.314 -12.802 -34.273 1.00 16.19 293 THR B C 1
ATOM 1203 O O . THR B 1 14 ? 10.891 -13.839 -34.664 1.00 20.91 293 THR B O 1
ATOM 1207 N N . ASN B 1 15 ? 9.175 -12.851 -33.634 1.00 13.25 294 ASN B N 1
ATOM 1208 C CA . ASN B 1 15 ? 8.542 -14.129 -33.264 1.00 13.42 294 ASN B CA 1
ATOM 1209 C C . ASN B 1 15 ? 7.561 -14.461 -34.358 1.00 13.44 294 ASN B C 1
ATOM 1210 O O . ASN B 1 15 ? 6.609 -13.705 -34.562 1.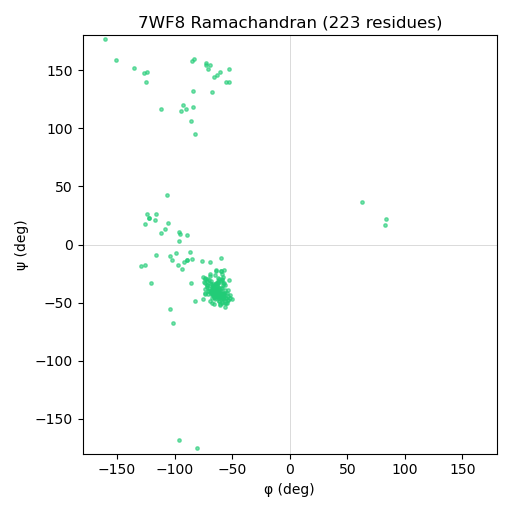00 12.68 294 ASN B O 1
ATOM 1215 N N . PRO B 1 16 ? 7.735 -15.541 -35.154 1.00 13.57 295 PRO B N 1
ATOM 1216 C CA . PRO B 1 16 ? 6.863 -15.743 -36.296 1.00 12.56 295 PRO B CA 1
ATOM 1217 C C . PRO B 1 16 ? 5.400 -15.925 -35.945 1.00 13.09 295 PRO B C 1
ATOM 1218 O O . PRO B 1 16 ? 4.517 -15.604 -36.769 1.00 13.60 295 PRO B O 1
ATOM 1222 N N . PHE B 1 17 ? 5.079 -16.456 -34.770 1.00 11.91 296 PHE B N 1
ATOM 1223 C CA . PHE B 1 17 ? 3.689 -16.640 -34.333 1.00 12.50 296 PHE B CA 1
ATOM 1224 C C . PHE B 1 17 ? 3.086 -15.246 -34.126 1.00 11.31 296 PHE B C 1
ATOM 1225 O O . PHE B 1 17 ? 1.939 -14.994 -34.558 1.00 12.53 296 PHE B O 1
ATOM 1233 N N . TYR B 1 18 ? 3.755 -14.401 -33.387 1.00 11.55 297 TYR B N 1
ATOM 1234 C CA . TYR B 1 18 ? 3.263 -13.016 -33.143 1.00 10.88 297 TYR B CA 1
ATOM 1235 C C . TYR B 1 18 ? 3.185 -12.238 -34.463 1.00 10.98 297 TYR B C 1
ATOM 1236 O O . TYR B 1 18 ? 2.173 -11.513 -34.645 1.00 11.97 297 TYR B O 1
ATOM 1245 N N . ARG B 1 19 ? 4.181 -12.408 -35.320 1.00 11.04 298 ARG B N 1
ATOM 1246 C CA . ARG B 1 19 ? 4.235 -11.599 -36.568 1.00 11.91 298 ARG B CA 1
ATOM 1247 C C . ARG B 1 19 ? 3.014 -11.963 -37.406 1.00 12.05 298 ARG B C 1
ATOM 1248 O O . ARG B 1 19 ? 2.403 -11.072 -38.031 1.00 12.64 298 ARG B O 1
ATOM 1256 N N . GLU B 1 20 ? 2.677 -13.221 -37.518 1.00 11.96 299 GLU B N 1
ATOM 1257 C CA . GLU B 1 20 ? 1.510 -13.626 -38.347 1.00 12.86 299 GLU B CA 1
ATOM 1258 C C . GLU B 1 20 ? 0.228 -13.093 -37.703 1.00 12.28 299 GLU B C 1
ATOM 1259 O O . GLU B 1 20 ? -0.678 -12.679 -38.466 1.00 13.08 299 GLU B O 1
ATOM 1265 N N . ARG B 1 21 ? 0.101 -13.047 -36.390 1.00 12.05 300 ARG B N 1
ATOM 1266 C CA . ARG B 1 21 ? -1.062 -12.420 -35.753 1.00 12.54 300 ARG B CA 1
ATOM 1267 C C . ARG B 1 21 ? -1.147 -10.948 -36.138 1.00 12.23 300 ARG B C 1
ATOM 1268 O O . ARG B 1 21 ? -2.260 -10.434 -36.419 1.00 13.16 300 ARG B O 1
ATOM 1276 N N . PHE B 1 22 ? -0.015 -10.253 -36.101 1.00 11.23 301 PHE B N 1
ATOM 1277 C CA . PHE B 1 22 ? -0.017 -8.824 -36.468 1.00 11.26 301 PHE B CA 1
ATOM 1278 C C . PHE B 1 22 ? -0.399 -8.734 -37.934 1.00 12.72 301 PHE B C 1
ATOM 1279 O O . PHE B 1 22 ? -1.109 -7.773 -38.328 1.00 12.63 301 PHE B O 1
ATOM 1287 N N . GLY B 1 23 ? 0.099 -9.624 -38.788 1.00 12.09 302 GLY B N 1
ATOM 1288 C CA . GLY B 1 23 ? -0.343 -9.668 -40.190 1.00 11.83 302 GLY B CA 1
ATOM 1289 C C . GLY B 1 23 ? -1.838 -9.791 -40.362 1.00 11.70 302 GLY B C 1
ATOM 1290 O O . GLY B 1 23 ? -2.407 -9.124 -41.254 1.00 12.26 302 GLY B O 1
ATOM 1291 N N . THR B 1 24 ? -2.477 -10.632 -39.541 1.00 12.76 303 THR B N 1
ATOM 1292 C CA . THR B 1 24 ? -3.942 -10.801 -39.604 1.00 13.87 303 THR B CA 1
ATOM 1293 C C . THR B 1 24 ? -4.617 -9.507 -39.167 1.00 13.23 303 THR B C 1
ATOM 1294 O O . THR B 1 24 ? -5.602 -9.119 -39.820 1.00 14.61 303 THR B O 1
ATOM 1298 N N . TYR B 1 25 ? -4.125 -8.822 -38.168 1.00 12.56 304 TYR B N 1
ATOM 1299 C CA . TYR B 1 25 ? -4.628 -7.497 -37.761 1.00 12.41 304 TYR B CA 1
ATOM 1300 C C . TYR B 1 25 ? -4.510 -6.558 -38.939 1.00 14.40 304 TYR B C 1
ATOM 1301 O O . TYR B 1 25 ? -5.491 -5.866 -39.280 1.00 14.12 304 TYR B O 1
ATOM 1310 N N . MET B 1 26 ? -3.371 -6.532 -39.620 1.00 12.48 305 MET B N 1
ATOM 1311 C CA . MET B 1 26 ? -3.172 -5.609 -40.734 1.00 12.38 305 MET B CA 1
ATOM 1312 C C . MET B 1 26 ? -4.041 -5.993 -41.915 1.00 12.33 305 MET B C 1
ATOM 1313 O O . MET B 1 26 ? -4.415 -5.099 -42.740 1.00 13.56 305 MET B O 1
ATOM 1318 N N . GLU B 1 27 ? -4.395 -7.259 -42.064 1.00 12.69 306 GLU B N 1
ATOM 1319 C CA . GLU B 1 27 ? -5.222 -7.695 -43.196 1.00 13.30 306 GLU B CA 1
ATOM 1320 C C . GLU B 1 27 ? -6.655 -7.152 -43.053 1.00 13.55 306 GLU B C 1
ATOM 1321 O O . GLU B 1 27 ? -7.331 -7.036 -44.126 1.00 14.22 306 GLU B O 1
ATOM 1327 N N . ARG B 1 28 ? -7.051 -6.679 -41.906 1.00 13.61 307 ARG B N 1
ATOM 1328 C CA . ARG B 1 28 ? -8.361 -6.003 -41.742 1.00 15.95 307 ARG B CA 1
ATOM 1329 C C . ARG B 1 28 ? -8.435 -4.798 -42.662 1.00 15.21 307 ARG B C 1
ATOM 1330 O O . ARG B 1 28 ? -9.564 -4.452 -43.102 1.00 16.38 307 ARG B O 1
ATOM 1338 N N . ILE B 1 29 ? -7.326 -4.142 -42.966 1.00 13.30 308 ILE B N 1
ATOM 1339 C CA . ILE B 1 29 ? -7.260 -2.993 -43.892 1.00 12.91 308 ILE B CA 1
ATOM 1340 C C . ILE B 1 29 ? -6.398 -3.342 -45.124 1.00 12.78 308 ILE B C 1
ATOM 1341 O O . ILE B 1 29 ? -5.853 -2.461 -45.795 1.00 12.59 308 ILE B O 1
ATOM 1346 N N . ASP B 1 30 ? -6.325 -4.632 -45.435 1.00 12.34 309 ASP B N 1
ATOM 1347 C CA . ASP B 1 30 ? -5.660 -5.112 -46.672 1.00 12.96 309 ASP B CA 1
ATOM 1348 C C . ASP B 1 30 ? -4.173 -4.758 -46.680 1.00 12.77 309 ASP B C 1
ATOM 1349 O O . ASP B 1 30 ? -3.588 -4.508 -47.759 1.00 14.64 309 ASP B O 1
ATOM 1354 N N . LYS B 1 31 ? -3.549 -4.814 -45.507 1.00 12.35 310 LYS B N 1
ATOM 1355 C CA . LYS B 1 31 ? -2.111 -4.443 -45.391 1.00 13.40 310 LYS B CA 1
ATOM 1356 C C . LYS B 1 31 ? -1.277 -5.574 -44.821 1.00 13.14 310 LYS B C 1
ATOM 1357 O O . LYS B 1 31 ? -0.142 -5.320 -44.353 1.00 12.72 310 LYS B O 1
ATOM 1363 N N . ARG B 1 32 ? -1.724 -6.822 -44.914 1.00 13.06 311 ARG B N 1
ATOM 1364 C CA . ARG B 1 32 ? -0.804 -7.918 -44.550 1.00 13.34 311 ARG B CA 1
ATOM 1365 C C . ARG B 1 32 ? 0.448 -7.854 -45.402 1.00 12.48 311 ARG B C 1
ATOM 1366 O O . ARG B 1 32 ? 1.514 -8.210 -44.840 1.00 12.22 311 ARG B O 1
ATOM 1374 N N . ALA B 1 33 ? 0.406 -7.324 -46.606 1.00 12.50 312 ALA B N 1
ATOM 1375 C CA . ALA B 1 33 ? 1.592 -7.219 -47.446 1.00 13.12 312 ALA B CA 1
ATOM 1376 C C . ALA B 1 33 ? 2.674 -6.444 -46.721 1.00 12.82 312 ALA B C 1
ATOM 1377 O O . ALA B 1 33 ? 3.871 -6.632 -47.089 1.00 13.48 312 ALA B O 1
ATOM 1379 N N . LEU B 1 34 ? 2.386 -5.461 -45.873 1.00 12.35 313 LEU B N 1
ATOM 1380 C CA A LEU B 1 34 ? 3.495 -4.770 -45.182 0.50 12.54 313 LEU B CA 1
ATOM 1381 C CA B LEU B 1 34 ? 3.474 -4.749 -45.154 0.50 12.08 313 LEU B CA 1
ATOM 1382 C C . LEU B 1 34 ? 4.274 -5.751 -44.308 1.00 12.01 313 LEU B C 1
ATOM 1383 O O . LEU B 1 34 ? 5.491 -5.717 -44.268 1.00 11.36 313 LEU B O 1
ATOM 1392 N N . VAL B 1 35 ? 3.559 -6.617 -43.572 1.00 12.34 314 VAL B N 1
ATOM 1393 C CA . VAL B 1 35 ? 4.199 -7.642 -42.704 1.00 12.61 314 VAL B CA 1
ATOM 1394 C C . VAL B 1 35 ? 4.909 -8.658 -43.597 1.00 13.09 314 VAL B C 1
ATOM 1395 O O . VAL B 1 35 ? 6.060 -9.050 -43.333 1.00 13.23 314 VAL B O 1
ATOM 1399 N N . GLY B 1 36 ? 4.297 -9.051 -44.683 1.00 13.02 315 GLY B N 1
ATOM 1400 C CA . GLY B 1 36 ? 4.904 -10.004 -45.623 1.00 13.40 315 GLY B CA 1
ATOM 1401 C C . GLY B 1 36 ? 6.132 -9.425 -46.266 1.00 13.25 315 GLY B C 1
ATOM 1402 O O . GLY B 1 36 ? 7.179 -10.147 -46.429 1.00 14.13 315 GLY B O 1
ATOM 1403 N N . PHE B 1 37 ? 6.109 -8.145 -46.666 1.00 12.39 316 PHE B N 1
ATOM 1404 C CA . PHE B 1 37 ? 7.313 -7.548 -47.223 1.00 11.74 316 PHE B CA 1
ATOM 1405 C C . PHE B 1 37 ? 8.412 -7.554 -46.170 1.00 11.99 316 PHE B C 1
ATOM 1406 O O . PHE B 1 37 ? 9.603 -7.862 -46.481 1.00 13.12 316 PHE B O 1
ATOM 1414 N N . TRP B 1 38 ? 8.089 -7.161 -44.931 1.00 11.99 317 TRP B N 1
ATOM 1415 C CA . TRP B 1 38 ? 9.119 -7.115 -43.890 1.00 11.98 317 TRP B CA 1
ATOM 1416 C C . TRP B 1 38 ? 9.780 -8.492 -43.801 1.00 12.24 317 TRP B C 1
ATOM 1417 O O . TRP B 1 38 ? 11.042 -8.579 -43.676 1.00 12.57 317 TRP B O 1
ATOM 1428 N N . GLU B 1 39 ? 8.980 -9.534 -43.693 1.00 12.50 318 GLU B N 1
ATOM 1429 C CA A GLU B 1 39 ? 9.593 -10.849 -43.445 0.50 12.27 318 GLU B CA 1
ATOM 1430 C CA B GLU B 1 39 ? 9.402 -10.960 -43.545 0.50 13.63 318 GLU B CA 1
ATOM 1431 C C . GLU B 1 39 ? 10.305 -11.329 -44.720 1.00 12.99 318 GLU B C 1
ATOM 1432 O O . GLU B 1 39 ? 11.380 -11.936 -44.525 1.00 14.16 318 GLU B O 1
ATOM 1443 N N . SER B 1 40 ? 9.878 -10.974 -45.900 1.00 12.71 319 SER B N 1
ATOM 1444 C CA . SER B 1 40 ? 10.602 -11.318 -47.152 1.00 13.54 319 SER B CA 1
ATOM 1445 C C . SER B 1 40 ? 11.938 -10.598 -47.200 1.00 13.36 319 SER B C 1
ATOM 1446 O O . SER B 1 40 ? 12.954 -11.190 -47.609 1.00 13.73 319 SER B O 1
ATOM 1449 N N . ALA B 1 41 ? 11.966 -9.331 -46.826 1.00 12.63 320 ALA B N 1
ATOM 1450 C CA . ALA B 1 41 ? 13.198 -8.536 -46.803 1.00 12.23 320 ALA B CA 1
ATOM 1451 C C . ALA B 1 41 ? 14.138 -9.067 -45.734 1.00 12.73 320 ALA B C 1
ATOM 1452 O O . ALA B 1 41 ? 15.377 -9.090 -45.945 1.00 13.43 320 ALA B O 1
ATOM 1454 N N . GLU B 1 42 ? 13.614 -9.496 -44.579 1.00 13.50 321 GLU B N 1
ATOM 1455 C CA . GLU B 1 42 ? 14.477 -10.066 -43.533 1.00 15.25 321 GLU B CA 1
ATOM 1456 C C . GLU B 1 42 ? 15.069 -11.389 -44.028 1.00 15.37 321 GLU B C 1
ATOM 1457 O O . GLU B 1 42 ? 16.290 -11.573 -43.831 1.00 15.58 321 GLU B O 1
ATOM 1463 N N . HIS B 1 43 ? 14.303 -12.194 -44.702 1.00 14.86 322 HIS B N 1
ATOM 1464 C CA . HIS B 1 43 ? 14.798 -13.477 -45.260 1.00 15.41 322 HIS B CA 1
ATOM 1465 C C . HIS B 1 43 ? 15.885 -13.156 -46.291 1.00 16.11 322 HIS B C 1
ATOM 1466 O O . HIS B 1 43 ? 16.956 -13.794 -46.300 1.00 17.37 322 HIS B O 1
ATOM 1473 N N . LEU B 1 44 ? 15.643 -12.160 -47.145 1.00 15.19 323 LEU B N 1
ATOM 1474 C CA . LEU B 1 44 ? 16.615 -11.786 -48.210 1.00 14.69 323 LEU B CA 1
ATOM 1475 C C . LEU B 1 44 ? 17.913 -11.319 -47.572 1.00 15.86 323 LEU B C 1
ATOM 1476 O O . LEU B 1 44 ? 19.000 -11.743 -48.054 1.00 17.12 323 LEU B O 1
ATOM 1481 N N . LYS B 1 45 ? 17.858 -10.507 -46.515 1.00 15.70 324 LYS B N 1
ATOM 1482 C CA . LYS B 1 45 ? 19.045 -9.971 -45.816 1.00 16.51 324 LYS B CA 1
ATOM 1483 C C . LYS B 1 45 ? 19.862 -11.121 -45.222 1.00 17.00 324 LYS B C 1
ATOM 1484 O O . LYS B 1 45 ? 21.123 -11.034 -45.259 1.00 19.41 324 LYS B O 1
ATOM 1490 N N . ASN B 1 46 ? 19.212 -12.204 -44.835 1.00 17.12 325 ASN B N 1
ATOM 1491 C CA . ASN B 1 46 ? 19.906 -13.315 -44.132 1.00 20.32 325 ASN B CA 1
ATOM 1492 C C . ASN B 1 46 ? 20.268 -14.452 -45.095 1.00 20.77 325 ASN B C 1
ATOM 1493 O O . ASN B 1 46 ? 20.976 -15.413 -44.668 1.00 23.34 325 ASN B O 1
ATOM 1498 N N . ALA B 1 47 ? 19.831 -14.411 -46.339 1.00 17.18 326 ALA B N 1
ATOM 1499 C CA . ALA B 1 47 ? 20.035 -15.498 -47.312 1.00 17.54 326 ALA B CA 1
ATOM 1500 C C . ALA B 1 47 ? 21.485 -15.558 -47.767 1.0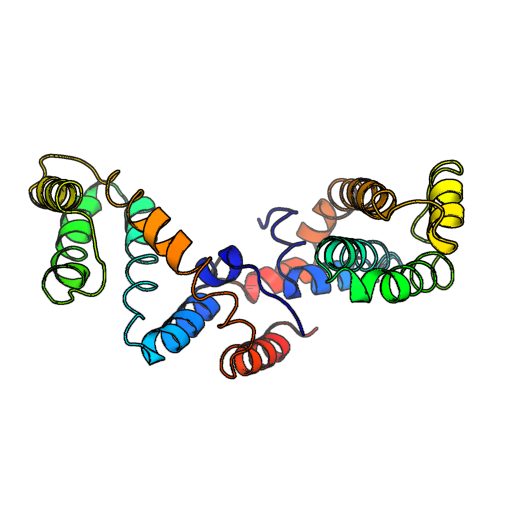0 18.68 326 ALA B C 1
ATOM 1501 O O . ALA B 1 47 ? 22.183 -14.578 -47.812 1.00 18.41 326 ALA B O 1
ATOM 1503 N N . ASN B 1 48 ? 21.847 -16.745 -48.213 1.00 19.61 327 ASN B N 1
ATOM 1504 C CA . ASN B 1 48 ? 23.086 -16.876 -49.000 1.00 20.31 327 ASN B CA 1
ATOM 1505 C C . ASN B 1 48 ? 23.018 -15.928 -50.205 1.00 18.38 327 ASN B C 1
ATOM 1506 O O . ASN B 1 48 ? 21.977 -15.866 -50.896 1.00 19.14 327 ASN B O 1
ATOM 1511 N N . LYS B 1 49 ? 24.117 -15.285 -50.519 1.00 19.36 328 LYS B N 1
ATOM 1512 C CA . LYS B 1 49 ? 24.169 -14.282 -51.595 1.00 20.83 328 LYS B CA 1
ATOM 1513 C C . LYS B 1 49 ? 23.816 -14.925 -52.932 1.00 21.38 328 LYS B C 1
ATOM 1514 O O . LYS B 1 49 ? 23.226 -14.259 -53.769 1.00 18.16 328 LYS B O 1
ATOM 1520 N N . SER B 1 50 ? 24.089 -16.215 -53.130 1.00 18.98 329 SER B N 1
ATOM 1521 C CA . SER B 1 50 ? 23.733 -16.881 -54.394 1.00 18.81 329 SER B CA 1
ATOM 1522 C C . SER B 1 50 ? 22.220 -16.941 -54.637 1.00 16.34 329 SER B C 1
ATOM 1523 O O . SER B 1 50 ? 21.796 -17.108 -55.779 1.00 16.75 329 SER B O 1
ATOM 1526 N N . GLU B 1 51 ? 21.401 -16.829 -53.565 1.00 16.19 330 GLU B N 1
ATOM 1527 C CA . GLU B 1 51 ? 19.925 -16.884 -53.680 1.00 18.09 330 GLU B CA 1
ATOM 1528 C C . GLU B 1 51 ? 19.337 -15.502 -53.974 1.00 15.69 330 GLU B C 1
ATOM 1529 O O . GLU B 1 51 ? 18.139 -15.430 -54.286 1.00 15.48 330 GLU B O 1
ATOM 1535 N N . ILE B 1 52 ? 20.123 -14.463 -53.960 1.00 16.62 331 ILE B N 1
ATOM 1536 C CA . ILE B 1 52 ? 19.587 -13.076 -54.112 1.00 15.17 331 ILE B CA 1
ATOM 1537 C C . ILE B 1 52 ? 18.797 -12.978 -55.409 1.00 16.19 331 ILE B C 1
ATOM 1538 O O . ILE B 1 52 ? 17.660 -12.473 -55.392 1.00 15.59 331 ILE B O 1
ATOM 1543 N N . PRO B 1 53 ? 19.307 -13.321 -56.612 1.00 14.46 332 PRO B N 1
ATOM 1544 C CA . PRO B 1 53 ? 18.528 -13.034 -57.824 1.00 16.01 332 PRO B CA 1
ATOM 1545 C C . PRO B 1 53 ? 17.115 -13.649 -57.779 1.00 15.68 332 PRO B C 1
ATOM 1546 O O . PRO B 1 53 ? 16.123 -13.018 -58.159 1.00 17.27 332 PRO B O 1
ATOM 1550 N N . GLN B 1 54 ? 17.009 -14.912 -57.386 1.00 15.14 333 GLN B N 1
ATOM 1551 C CA . GLN B 1 54 ? 15.700 -15.570 -57.353 1.00 16.41 333 GLN B CA 1
ATOM 1552 C C . GLN B 1 54 ? 14.825 -14.934 -56.261 1.00 15.73 333 GLN B C 1
ATOM 1553 O O . GLN B 1 54 ? 13.656 -14.699 -56.527 1.00 16.49 333 GLN B O 1
ATOM 1559 N N . LEU B 1 55 ? 15.375 -14.643 -55.103 1.00 15.16 334 LEU B N 1
ATOM 1560 C CA . LEU B 1 55 ? 14.529 -14.068 -54.017 1.00 14.62 334 LEU B CA 1
ATOM 1561 C C . LEU B 1 55 ? 14.078 -12.664 -54.414 1.00 13.71 334 LEU B C 1
ATOM 1562 O O . LEU B 1 55 ? 12.925 -12.329 -54.092 1.00 14.74 334 LEU B O 1
ATOM 1567 N N . VAL B 1 56 ? 14.913 -11.891 -55.081 1.00 13.24 335 VAL B N 1
ATOM 1568 C CA . VAL B 1 56 ? 14.515 -10.521 -55.502 1.00 12.16 335 VAL B CA 1
ATOM 1569 C C . VAL B 1 56 ? 13.466 -10.630 -56.594 1.00 15.51 335 VAL B C 1
ATOM 1570 O O . VAL B 1 56 ? 12.477 -9.882 -56.558 1.00 15.48 335 VAL B O 1
ATOM 1574 N N . SER B 1 57 ? 13.603 -11.570 -57.538 1.00 14.57 336 SER B N 1
ATOM 1575 C CA . SER B 1 57 ? 12.594 -11.685 -58.608 1.00 16.34 336 SER B CA 1
ATOM 1576 C C . SER B 1 57 ? 11.270 -12.043 -57.947 1.00 16.22 336 SER B C 1
ATOM 1577 O O . SER B 1 57 ? 10.231 -11.481 -58.364 1.00 17.09 336 SER B O 1
ATOM 1580 N N . GLU B 1 58 ? 11.258 -12.965 -57.006 1.00 15.62 337 GLU B N 1
ATOM 1581 C CA . GLU B 1 58 ? 9.999 -13.344 -56.313 1.00 16.35 337 GLU B CA 1
ATOM 1582 C C . GLU B 1 58 ? 9.419 -12.155 -55.551 1.00 17.17 337 GLU B C 1
ATOM 1583 O O . GLU B 1 58 ? 8.224 -11.913 -55.665 1.00 17.34 337 GLU B O 1
ATOM 1589 N N . MET B 1 59 ? 10.230 -11.385 -54.857 1.00 15.16 338 MET B N 1
ATOM 1590 C CA A MET B 1 59 ? 9.726 -10.202 -54.099 0.50 15.05 338 MET B CA 1
ATOM 1591 C CA B MET B 1 59 ? 9.747 -10.197 -54.105 0.50 16.23 338 MET B CA 1
ATOM 1592 C C . MET B 1 59 ? 9.158 -9.203 -55.098 1.00 14.40 338 MET B C 1
ATOM 1593 O O . MET B 1 59 ? 8.123 -8.599 -54.796 1.00 14.81 338 MET B O 1
ATOM 1602 N N . TYR B 1 60 ? 9.815 -8.979 -56.217 1.00 14.00 339 TYR B N 1
ATOM 1603 C CA . TYR B 1 60 ? 9.313 -8.018 -57.206 1.00 14.11 339 TYR B CA 1
ATOM 1604 C C . TYR B 1 60 ? 7.947 -8.461 -57.694 1.00 14.78 339 TYR B C 1
ATOM 1605 O O . TYR B 1 60 ? 7.035 -7.647 -57.752 1.00 15.02 339 TYR B O 1
ATOM 1614 N N . GLN B 1 61 ? 7.825 -9.706 -58.143 1.00 13.97 340 GLN B N 1
ATOM 1615 C CA . GLN B 1 61 ? 6.540 -10.188 -58.684 1.00 17.52 340 GLN B CA 1
ATOM 1616 C C . GLN B 1 61 ? 5.490 -10.100 -57.574 1.00 16.69 340 GLN B C 1
ATOM 1617 O O . GLN B 1 61 ? 4.388 -9.588 -57.837 1.00 17.95 340 GLN B O 1
ATOM 1623 N N . ASN B 1 62 ? 5.814 -10.517 -56.380 1.00 15.89 341 ASN B N 1
ATOM 1624 C CA . ASN B 1 62 ? 4.837 -10.635 -55.265 1.00 15.35 341 ASN B CA 1
ATOM 1625 C C . ASN B 1 62 ? 4.377 -9.255 -54.777 1.00 17.08 341 ASN B C 1
ATOM 1626 O O . ASN B 1 62 ? 3.175 -9.102 -54.439 1.00 17.93 341 ASN B O 1
ATOM 1631 N N . PHE B 1 63 ? 5.309 -8.334 -54.526 1.00 14.50 342 PHE B N 1
ATOM 1632 C CA . PHE B 1 63 ? 5.015 -7.076 -53.813 1.00 14.51 342 PHE B CA 1
ATOM 1633 C C . PHE B 1 63 ? 4.942 -5.886 -54.737 1.00 14.20 342 PHE B C 1
ATOM 1634 O O . PHE B 1 63 ? 4.496 -4.841 -54.201 1.00 15.06 342 PHE B O 1
ATOM 1642 N N . PHE B 1 64 ? 5.313 -5.972 -55.995 1.00 14.04 343 PHE B N 1
ATOM 1643 C CA . PHE B 1 64 ? 5.287 -4.807 -56.899 1.00 14.08 343 PHE B CA 1
ATOM 1644 C C . PHE B 1 64 ? 4.567 -5.063 -58.224 1.00 14.37 343 PHE B C 1
ATOM 1645 O O . PHE B 1 64 ? 4.098 -4.109 -58.827 1.00 17.49 343 PHE B O 1
ATOM 1653 N N . VAL B 1 65 ? 4.371 -6.309 -58.633 1.00 15.60 344 VAL B N 1
ATOM 1654 C CA . VAL B 1 65 ? 3.603 -6.642 -59.865 1.00 16.67 344 VAL B CA 1
ATOM 1655 C C . VAL B 1 65 ? 2.229 -7.148 -59.464 1.00 17.61 344 VAL B C 1
ATOM 1656 O O . VAL B 1 65 ? 1.227 -6.538 -59.928 1.00 19.67 344 VAL B O 1
ATOM 1660 N N . GLU B 1 66 ? 2.122 -8.169 -58.627 1.00 16.82 345 GLU B N 1
ATOM 1661 C CA . GLU B 1 66 ? 0.826 -8.777 -58.272 1.00 17.12 345 GLU B CA 1
ATOM 1662 C C . GLU B 1 66 ? 0.157 -8.020 -57.136 1.00 19.97 345 GLU B C 1
ATOM 1663 O O . GLU B 1 66 ? -1.007 -8.320 -56.841 1.00 24.56 345 GLU B O 1
ATOM 1669 N N . SER B 1 67 ? 0.873 -7.140 -56.463 1.00 17.32 346 SER B N 1
ATOM 1670 C CA . SER B 1 67 ? 0.352 -6.276 -55.382 1.00 18.78 346 SER B CA 1
ATOM 1671 C C . SER B 1 67 ? 0.895 -4.878 -55.625 1.00 17.39 346 SER B C 1
ATOM 1672 O O . SER B 1 67 ? 2.029 -4.730 -56.132 1.00 17.69 346 SER B O 1
ATOM 1675 N N . LYS B 1 68 ? 0.150 -3.870 -55.180 1.00 16.09 347 LYS B N 1
ATOM 1676 C CA . LYS B 1 68 ? 0.584 -2.473 -55.262 1.00 16.16 347 LYS B CA 1
ATOM 1677 C C . LYS B 1 68 ? 0.518 -1.852 -53.860 1.00 15.48 347 LYS B C 1
ATOM 1678 O O . LYS B 1 68 ? 0.616 -0.589 -53.768 1.00 16.97 347 LYS B O 1
ATOM 1684 N N . GLU B 1 69 ? 0.456 -2.635 -52.821 1.00 13.75 348 GLU B N 1
ATOM 1685 C CA . GLU B 1 69 ? 0.297 -2.101 -51.447 1.00 13.94 348 GLU B CA 1
ATOM 1686 C C . GLU B 1 69 ? 1.585 -1.446 -50.907 1.00 15.59 348 GLU B C 1
ATOM 1687 O O . GLU B 1 69 ? 1.483 -0.506 -50.105 1.00 16.04 348 GLU B O 1
ATOM 1693 N N . ILE B 1 70 ? 2.777 -1.862 -51.316 1.00 14.41 349 ILE B N 1
ATOM 1694 C CA . ILE B 1 70 ? 4.055 -1.306 -50.818 1.00 13.96 349 ILE B CA 1
ATOM 1695 C C . ILE B 1 70 ? 4.350 -0.079 -51.685 1.00 13.75 349 ILE B C 1
ATOM 1696 O O . ILE B 1 70 ? 4.663 -0.233 -52.894 1.00 14.38 349 ILE B O 1
ATOM 1701 N N . SER B 1 71 ? 4.194 1.114 -51.175 1.00 13.61 350 SER B N 1
ATOM 1702 C CA . SER B 1 71 ? 4.367 2.380 -51.923 1.00 13.40 350 SER B CA 1
ATOM 1703 C C . SER B 1 71 ? 5.792 2.861 -51.742 1.00 12.57 350 SER B C 1
ATOM 1704 O O . SER B 1 71 ? 6.213 3.068 -50.587 1.00 13.89 350 SER B O 1
ATOM 1707 N N . VAL B 1 72 ? 6.534 2.998 -52.836 1.00 12.56 351 VAL B N 1
ATOM 1708 C CA . VAL B 1 72 ? 7.950 3.402 -52.853 1.00 14.89 351 VAL B CA 1
ATOM 1709 C C . VAL B 1 72 ? 8.067 4.629 -53.764 1.00 15.91 351 VAL B C 1
ATOM 1710 O O . VAL B 1 72 ? 7.482 4.654 -54.853 1.00 16.85 351 VAL B O 1
ATOM 1714 N N . GLU B 1 73 ? 8.875 5.573 -53.341 1.00 14.33 352 GLU B N 1
ATOM 1715 C CA . GLU B 1 73 ? 9.115 6.776 -54.163 1.00 15.63 352 GLU B CA 1
ATOM 1716 C C . GLU B 1 73 ? 9.716 6.363 -55.507 1.00 15.26 352 GLU B C 1
ATOM 1717 O O . GLU B 1 73 ? 10.483 5.371 -55.563 1.00 14.78 352 GLU B O 1
ATOM 1723 N N . LYS B 1 74 ? 9.423 7.111 -56.555 1.00 15.11 353 LYS B N 1
ATOM 1724 C CA . LYS B 1 74 ? 9.824 6.713 -57.919 1.00 16.59 353 LYS B CA 1
ATOM 1725 C C . LYS B 1 74 ? 11.334 6.483 -58.063 1.00 16.13 353 LYS B C 1
ATOM 1726 O O . LYS B 1 74 ? 11.711 5.536 -58.773 1.00 15.06 353 LYS B O 1
ATOM 1732 N N . SER B 1 75 ? 12.206 7.278 -57.451 1.00 15.94 354 SER B N 1
ATOM 1733 C CA A SER B 1 75 ? 13.651 7.057 -57.648 0.50 16.60 354 SER B CA 1
ATOM 1734 C CA B S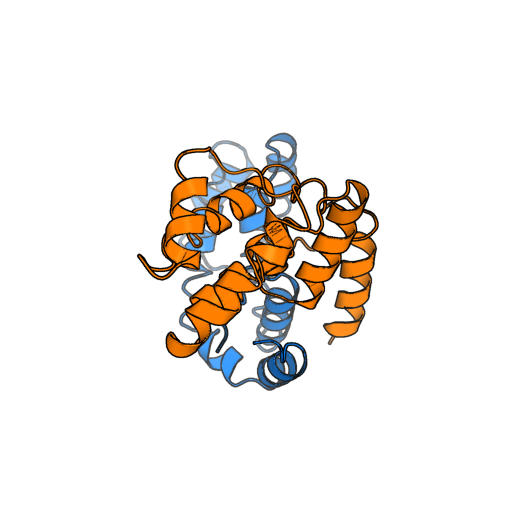ER B 1 75 ? 13.672 7.112 -57.557 0.50 16.89 354 SER B CA 1
ATOM 1735 C C . SER B 1 75 ? 14.079 5.779 -56.932 1.00 16.36 354 SER B C 1
ATOM 1736 O O . SER B 1 75 ? 14.940 5.061 -57.454 1.00 16.90 354 SER B O 1
ATOM 1741 N N . LEU B 1 76 ? 13.464 5.447 -55.807 1.00 16.28 355 LEU B N 1
ATOM 1742 C CA . LEU B 1 76 ? 13.810 4.196 -55.091 1.00 16.48 355 LEU B CA 1
ATOM 1743 C C . LEU B 1 76 ? 13.260 2.979 -55.826 1.00 13.93 355 LEU B C 1
ATOM 1744 O O . LEU B 1 76 ? 13.849 1.905 -55.828 1.00 14.29 355 LEU B O 1
ATOM 1749 N N . TYR B 1 77 ? 12.109 3.144 -56.474 1.00 13.60 356 TYR B N 1
ATOM 1750 C CA . TYR B 1 77 ? 11.530 2.068 -57.292 1.00 13.37 356 TYR B CA 1
ATOM 1751 C C . TYR B 1 77 ? 12.492 1.666 -58.417 1.00 12.92 356 TYR B C 1
ATOM 1752 O O . TYR B 1 77 ? 12.679 0.491 -58.693 1.00 12.99 356 TYR B O 1
ATOM 1761 N N . LYS B 1 78 ? 13.156 2.665 -59.031 1.00 13.14 357 LYS B N 1
ATOM 1762 C CA . LYS B 1 78 ? 14.150 2.342 -60.078 1.00 13.26 357 LYS B CA 1
ATOM 1763 C C . LYS B 1 78 ? 15.251 1.438 -59.512 1.00 12.81 357 LYS B C 1
ATOM 1764 O O . LYS B 1 78 ? 15.749 0.556 -60.198 1.00 13.19 357 LYS B O 1
ATOM 1770 N N . GLU B 1 79 ? 15.639 1.708 -58.240 1.00 12.98 358 GLU B N 1
ATOM 1771 C CA . GLU B 1 79 ? 16.714 0.889 -57.662 1.00 12.63 358 GLU B CA 1
ATOM 1772 C C . GLU B 1 79 ? 16.275 -0.561 -57.409 1.00 12.37 358 GLU B C 1
ATOM 1773 O O . GLU B 1 79 ? 17.062 -1.507 -57.555 1.00 13.23 358 GLU B O 1
ATOM 1779 N N . ILE B 1 80 ? 14.999 -0.757 -57.077 1.00 12.70 359 ILE B N 1
ATOM 1780 C CA . ILE B 1 80 ? 14.446 -2.130 -57.004 1.00 12.13 359 ILE B CA 1
ATOM 1781 C C . ILE B 1 80 ? 14.624 -2.855 -58.332 1.00 12.17 359 ILE B C 1
ATOM 1782 O O . ILE B 1 80 ? 15.071 -3.998 -58.400 1.00 13.35 359 ILE B O 1
ATOM 1787 N N . GLN B 1 81 ? 14.263 -2.141 -59.411 1.00 13.06 360 GLN B N 1
ATOM 1788 C CA . GLN B 1 81 ? 14.370 -2.714 -60.777 1.00 13.63 360 GLN B CA 1
ATOM 1789 C C . GLN B 1 81 ? 15.824 -2.941 -61.175 1.00 13.12 360 GLN B C 1
ATOM 1790 O O . GLN B 1 81 ? 16.096 -3.963 -61.814 1.00 13.78 360 GLN B O 1
ATOM 1796 N N . GLN B 1 82 ? 16.730 -2.066 -60.763 1.00 13.83 361 GLN B N 1
ATOM 1797 C CA . GLN B 1 82 ? 18.155 -2.290 -61.122 1.00 14.35 361 GLN B CA 1
ATOM 1798 C C . GLN B 1 82 ? 18.679 -3.523 -60.373 1.00 14.37 361 GLN B C 1
ATOM 1799 O O . GLN B 1 82 ? 19.504 -4.269 -60.909 1.00 15.92 361 GLN B O 1
ATOM 1805 N N . CYS B 1 83 ? 18.210 -3.774 -59.123 1.00 14.15 362 CYS B N 1
ATOM 1806 C CA . CYS B 1 83 ? 18.569 -5.031 -58.446 1.00 15.06 362 CYS B CA 1
ATOM 1807 C C . CYS B 1 83 ? 17.967 -6.244 -59.156 1.00 15.48 362 CYS B C 1
ATOM 1808 O O . CYS B 1 83 ? 18.672 -7.245 -59.423 1.00 16.14 362 CYS B O 1
ATOM 1811 N N . LEU B 1 84 ? 16.688 -6.169 -59.528 1.00 14.37 363 LEU B N 1
ATOM 1812 C CA . LEU B 1 84 ? 15.999 -7.256 -60.243 1.00 16.15 363 LEU B CA 1
ATOM 1813 C C . LEU B 1 84 ? 16.830 -7.703 -61.439 1.00 16.22 363 LEU B C 1
ATOM 1814 O O . LEU B 1 84 ? 16.970 -8.923 -61.635 1.00 17.67 363 LEU B O 1
ATOM 1819 N N . VAL B 1 85 ? 17.324 -6.751 -62.234 1.00 15.64 364 VAL B N 1
ATOM 1820 C CA . VAL B 1 85 ? 17.990 -7.159 -63.506 1.00 17.85 364 VAL B CA 1
ATOM 1821 C C . VAL B 1 85 ? 19.474 -7.403 -63.280 1.00 21.70 364 VAL B C 1
ATOM 1822 O O . VAL B 1 85 ? 20.197 -7.634 -64.280 1.00 21.96 364 VAL B O 1
ATOM 1826 N N . GLY B 1 86 ? 19.913 -7.396 -62.030 1.00 18.11 365 GLY B N 1
ATOM 1827 C CA . GLY B 1 86 ? 21.296 -7.812 -61.658 1.00 19.44 365 GLY B CA 1
ATOM 1828 C C . GLY B 1 86 ? 22.320 -6.711 -61.814 1.00 19.32 365 GLY B C 1
ATOM 1829 O O . GLY B 1 86 ? 23.533 -7.038 -61.819 1.00 23.07 365 GLY B O 1
ATOM 1830 N N . ASN B 1 87 ? 21.961 -5.447 -61.821 1.00 17.88 366 ASN B N 1
ATOM 1831 C CA . ASN B 1 87 ? 22.898 -4.318 -61.979 1.00 19.14 366 ASN B CA 1
ATOM 1832 C C . ASN B 1 87 ? 23.422 -3.864 -60.626 1.00 20.40 366 ASN B C 1
ATOM 1833 O O . ASN B 1 87 ? 24.367 -3.042 -60.639 1.00 22.99 366 ASN B O 1
ATOM 1838 N N . ARG B 1 88 ? 22.799 -4.315 -59.526 1.00 17.75 367 ARG B N 1
ATOM 1839 C CA . ARG B 1 88 ? 23.195 -3.851 -58.182 1.00 18.37 367 ARG B CA 1
ATOM 1840 C C . ARG B 1 88 ? 22.702 -4.830 -57.128 1.00 16.83 367 ARG B C 1
ATOM 1841 O O . ARG B 1 88 ? 22.035 -5.815 -57.474 1.00 16.67 367 ARG B O 1
ATOM 1849 N N . GLY B 1 89 ? 23.073 -4.518 -55.888 1.00 16.28 368 GLY B N 1
ATOM 1850 C CA . GLY B 1 89 ? 22.769 -5.343 -54.728 1.00 15.72 368 GLY B CA 1
ATOM 1851 C C . GLY B 1 89 ? 21.529 -4.899 -53.970 1.00 13.59 368 GLY B C 1
ATOM 1852 O O . GLY B 1 89 ? 20.761 -4.015 -54.439 1.00 14.66 368 GLY B O 1
ATOM 1853 N N . ILE B 1 90 ? 21.359 -5.463 -52.782 1.00 13.78 369 ILE B N 1
ATOM 1854 C CA . ILE B 1 90 ? 20.072 -5.457 -52.031 1.00 13.33 369 ILE B CA 1
ATOM 1855 C C . ILE B 1 90 ? 19.953 -4.351 -50.996 1.00 12.95 369 ILE B C 1
ATOM 1856 O O . ILE B 1 90 ? 19.006 -4.354 -50.241 1.00 12.70 369 ILE B O 1
ATOM 1861 N N . GLU B 1 91 ? 20.857 -3.398 -50.989 1.00 13.36 370 GLU B N 1
ATOM 1862 C CA . GLU B 1 91 ? 20.802 -2.310 -49.987 1.00 14.14 370 GLU B CA 1
ATOM 1863 C C . GLU B 1 91 ? 19.480 -1.574 -50.075 1.00 12.97 370 GLU B C 1
ATOM 1864 O O . GLU B 1 91 ? 18.873 -1.184 -49.051 1.00 13.72 370 GLU B O 1
ATOM 1870 N N . VAL B 1 92 ? 18.917 -1.418 -51.256 1.00 12.87 371 VAL B N 1
ATOM 1871 C CA . VAL B 1 92 ? 17.619 -0.739 -51.404 1.00 12.76 371 VAL B CA 1
ATOM 1872 C C . VAL B 1 92 ? 16.532 -1.468 -50.600 1.00 13.69 371 VAL B C 1
ATOM 1873 O O . VAL B 1 92 ? 15.649 -0.840 -50.028 1.00 13.55 371 VAL B O 1
ATOM 1877 N N . PHE B 1 93 ? 16.562 -2.790 -50.548 1.00 12.55 372 PHE B N 1
ATOM 1878 C CA . PHE B 1 93 ? 15.524 -3.529 -49.790 1.00 12.77 372 PHE B CA 1
ATOM 1879 C C . PHE B 1 93 ? 15.707 -3.301 -48.298 1.00 12.26 372 PHE B C 1
ATOM 1880 O O . PHE B 1 93 ? 14.673 -3.292 -47.588 1.00 13.02 372 PHE B O 1
ATOM 1888 N N . SER B 1 94 ? 16.885 -3.095 -47.801 1.00 13.67 373 SER B N 1
ATOM 1889 C CA A SER B 1 94 ? 17.030 -2.838 -46.349 0.50 14.04 373 SER B CA 1
ATOM 1890 C CA B SER B 1 94 ? 17.131 -2.746 -46.367 0.50 15.20 373 SER B CA 1
ATOM 1891 C C . SER B 1 94 ? 16.382 -1.474 -46.035 1.00 13.66 373 SER B C 1
ATOM 1892 O O . SER B 1 94 ? 15.730 -1.292 -44.975 1.00 13.59 373 SER B O 1
ATOM 1897 N N . LYS B 1 95 ? 16.490 -0.467 -46.910 1.00 13.34 374 LYS B N 1
ATOM 1898 C CA A LYS B 1 95 ? 15.840 0.847 -46.737 0.50 13.34 374 LYS B CA 1
ATOM 1899 C CA B LYS B 1 95 ? 15.849 0.825 -46.677 0.50 13.60 374 LYS B CA 1
ATOM 1900 C C . LYS B 1 95 ? 14.334 0.676 -46.763 1.00 13.00 374 LYS B C 1
ATOM 1901 O O . LYS B 1 95 ? 13.593 1.239 -45.901 1.00 13.29 374 LYS B O 1
ATOM 1912 N N . ILE B 1 96 ? 13.824 0.015 -47.765 1.00 11.85 375 ILE B N 1
ATOM 1913 C CA . ILE B 1 96 ? 12.354 -0.119 -47.854 1.00 12.19 375 ILE B CA 1
ATOM 1914 C C . ILE B 1 96 ? 11.857 -0.887 -46.621 1.00 12.58 375 ILE B C 1
ATOM 1915 O O . ILE B 1 96 ? 10.813 -0.542 -46.050 1.00 12.06 375 ILE B O 1
ATOM 1920 N N . GLN B 1 97 ? 12.579 -1.919 -46.174 1.00 11.06 376 GLN B N 1
ATOM 1921 C CA . GLN B 1 97 ? 12.154 -2.661 -44.963 1.00 11.37 376 GLN B CA 1
ATOM 1922 C C . GLN B 1 97 ? 12.148 -1.707 -43.776 1.00 11.82 376 GLN B C 1
ATOM 1923 O O . GLN B 1 97 ? 11.227 -1.815 -42.955 1.00 12.16 376 GLN B O 1
ATOM 1929 N N . ALA B 1 98 ? 13.133 -0.849 -43.611 1.00 12.30 377 ALA B N 1
ATOM 1930 C CA . ALA B 1 98 ? 13.143 0.101 -42.472 1.00 12.81 377 ALA B CA 1
ATOM 1931 C C . ALA B 1 98 ? 11.935 1.027 -42.559 1.00 13.64 377 ALA B C 1
ATOM 1932 O O . ALA B 1 98 ? 11.337 1.375 -41.531 1.00 13.27 377 ALA B O 1
ATOM 1934 N N . ASP B 1 99 ? 11.575 1.469 -43.754 1.00 12.59 378 ASP B N 1
ATOM 1935 C CA . ASP B 1 99 ? 10.434 2.350 -43.932 1.00 12.51 378 ASP B CA 1
ATOM 1936 C C . ASP B 1 99 ? 9.114 1.645 -43.619 1.00 12.50 378 ASP B C 1
ATOM 1937 O O . ASP B 1 99 ? 8.262 2.179 -42.929 1.00 13.35 378 ASP B O 1
ATOM 1942 N N . VAL B 1 100 ? 8.984 0.391 -44.025 1.00 11.39 379 VAL B N 1
ATOM 1943 C CA . VAL B 1 100 ? 7.798 -0.448 -43.695 1.00 11.80 379 VAL B CA 1
ATOM 1944 C C . VAL B 1 100 ? 7.793 -0.684 -42.190 1.00 10.46 379 VAL B C 1
ATOM 1945 O O . VAL B 1 100 ? 6.688 -0.542 -41.589 1.00 11.98 379 VAL B O 1
ATOM 1949 N N . SER B 1 101 ? 8.894 -1.004 -41.590 1.00 11.76 380 SER B N 1
ATOM 1950 C CA . SER B 1 101 ? 8.944 -1.203 -40.127 1.00 12.02 380 SER B CA 1
ATOM 1951 C C . SER B 1 101 ? 8.471 0.056 -39.412 1.00 12.66 380 SER B C 1
ATOM 1952 O O . SER B 1 101 ? 7.727 -0.047 -38.444 1.00 12.60 380 SER B O 1
ATOM 1955 N N . GLU B 1 102 ? 8.891 1.242 -39.852 1.00 11.74 381 GLU B N 1
ATOM 1956 C CA . GLU B 1 102 ? 8.520 2.486 -39.168 1.00 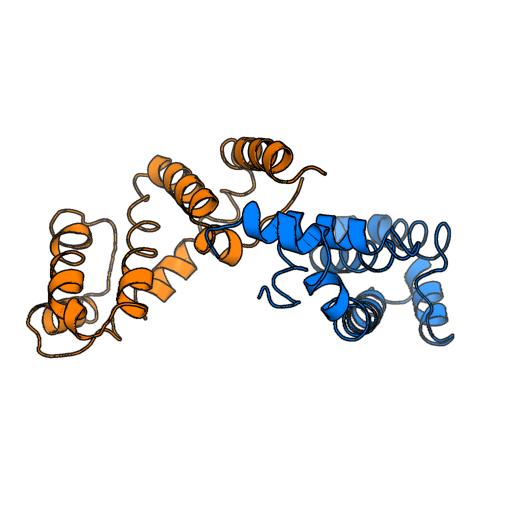11.85 381 GLU B CA 1
ATOM 1957 C C . GLU B 1 102 ? 7.035 2.708 -39.344 1.00 11.83 381 GLU B C 1
ATOM 1958 O O . GLU B 1 102 ? 6.357 3.116 -38.379 1.00 11.76 381 GLU B O 1
ATOM 1964 N N . VAL B 1 103 ? 6.461 2.443 -40.512 1.00 11.35 382 VAL B N 1
ATOM 1965 C CA . VAL B 1 103 ? 4.994 2.561 -40.663 1.00 11.95 382 VAL B CA 1
ATOM 1966 C C . VAL B 1 103 ? 4.299 1.624 -39.673 1.00 11.44 382 VAL B C 1
ATOM 1967 O O . VAL B 1 103 ? 3.355 2.013 -38.975 1.00 11.44 382 VAL B O 1
ATOM 1971 N N . LEU B 1 104 ? 4.692 0.347 -39.638 1.00 10.97 383 LEU B N 1
ATOM 1972 C CA . LEU B 1 104 ? 4.020 -0.614 -38.760 1.00 11.32 383 LEU B CA 1
ATOM 1973 C C . LEU B 1 104 ? 4.170 -0.186 -37.299 1.00 11.14 383 LEU B C 1
ATOM 1974 O O . LEU B 1 104 ? 3.181 -0.214 -36.571 1.00 11.49 383 LEU B O 1
ATOM 1979 N N . ARG B 1 105 ? 5.339 0.194 -36.881 1.00 11.12 384 ARG B N 1
ATOM 1980 C CA A ARG B 1 105 ? 5.613 0.552 -35.465 0.50 11.58 384 ARG B CA 1
ATOM 1981 C CA B ARG B 1 105 ? 5.603 0.548 -35.465 0.50 11.59 384 ARG B CA 1
ATOM 1982 C C . ARG B 1 105 ? 4.833 1.800 -35.059 1.00 11.87 384 ARG B C 1
ATOM 1983 O O . ARG B 1 105 ? 4.289 1.845 -33.934 1.00 12.58 384 ARG B O 1
ATOM 1998 N N . GLU B 1 106 ? 4.860 2.829 -35.901 1.00 11.43 385 GLU B N 1
ATOM 1999 C CA . GLU B 1 106 ? 4.295 4.149 -35.566 1.00 11.88 385 GLU B CA 1
ATOM 2000 C C . GLU B 1 106 ? 2.809 4.149 -35.802 1.00 12.63 385 GLU B C 1
ATOM 2001 O O . GLU B 1 106 ? 2.049 4.661 -34.942 1.00 14.10 385 GLU B O 1
ATOM 2007 N N . ARG B 1 107 ? 2.331 3.684 -36.933 1.00 11.42 386 ARG B N 1
ATOM 2008 C CA . ARG B 1 107 ? 0.933 3.880 -37.302 1.00 12.18 386 ARG B CA 1
ATOM 2009 C C . ARG B 1 107 ? 0.035 2.818 -36.729 1.00 12.19 386 ARG B C 1
ATOM 2010 O O . ARG B 1 107 ? -1.148 3.097 -36.479 1.00 13.83 386 ARG B O 1
ATOM 2018 N N . TYR B 1 108 ? 0.530 1.587 -36.602 1.00 10.99 387 TYR B N 1
ATOM 2019 C CA . TYR B 1 108 ? -0.353 0.427 -36.357 1.00 12.35 387 TYR B CA 1
ATOM 2020 C C . TYR B 1 108 ? -0.109 -0.368 -35.077 1.00 11.73 387 TYR B C 1
ATOM 2021 O O . TYR B 1 108 ? -1.110 -0.846 -34.483 1.00 12.52 387 TYR B O 1
ATOM 2030 N N . TYR B 1 109 ? 1.123 -0.471 -34.624 1.00 11.91 388 TYR B N 1
ATOM 2031 C CA . TYR B 1 109 ? 1.436 -1.280 -33.426 1.00 11.75 388 TYR B CA 1
ATOM 2032 C C . TYR B 1 109 ? 0.663 -0.811 -32.200 1.00 12.85 388 TYR B C 1
ATOM 2033 O O . TYR B 1 109 ? 0.102 -1.682 -31.505 1.00 12.99 388 TYR B O 1
ATOM 2042 N N . PRO B 1 110 ? 0.517 0.485 -31.900 1.00 12.74 389 PRO B N 1
ATOM 2043 C CA . PRO B 1 110 ? -0.194 0.856 -30.674 1.00 13.64 389 PRO B CA 1
ATOM 2044 C C . PRO B 1 110 ? -1.641 0.406 -30.755 1.00 13.74 389 PRO B C 1
ATOM 2045 O O . PRO B 1 110 ? -2.192 -0.043 -29.690 1.00 15.68 389 PRO B O 1
ATOM 2049 N N . SER B 1 111 ? -2.290 0.444 -31.884 1.00 13.75 390 SER B N 1
ATOM 2050 C CA A SER B 1 111 ? -3.688 -0.019 -32.070 0.50 14.39 390 SER B CA 1
ATOM 2051 C CA B SER B 1 111 ? -3.695 -0.022 -31.972 0.50 16.01 390 SER B CA 1
ATOM 2052 C C . SER B 1 111 ? -3.750 -1.554 -31.977 1.00 16.07 390 SER B C 1
ATOM 2053 O O . SER B 1 111 ? -4.762 -2.140 -31.449 1.00 16.09 390 SER B O 1
ATOM 2058 N N . PHE B 1 112 ? -2.736 -2.243 -32.481 1.00 13.87 391 PHE B N 1
ATOM 2059 C CA . PHE B 1 112 ? -2.726 -3.730 -32.377 1.00 13.19 391 PHE B CA 1
ATOM 2060 C C . PHE B 1 112 ? -2.769 -4.071 -30.881 1.00 13.70 391 PHE B C 1
ATOM 2061 O O . PHE B 1 112 ? -3.468 -5.069 -30.539 1.00 15.02 391 PHE B O 1
ATOM 2069 N N . LEU B 1 113 ? -2.040 -3.375 -30.043 1.00 13.88 392 LEU B N 1
ATOM 2070 C CA . LEU B 1 113 ? -1.969 -3.717 -28.588 1.00 15.38 392 LEU B CA 1
ATOM 2071 C C . LEU B 1 113 ? -3.341 -3.667 -27.937 1.00 17.73 392 LEU B C 1
ATOM 2072 O O . LEU B 1 113 ? -3.455 -4.353 -26.893 1.00 18.46 392 LEU B O 1
ATOM 2077 N N . VAL B 1 114 ? -4.323 -2.942 -28.490 1.00 17.99 393 VAL B N 1
ATOM 2078 C CA . VAL B 1 114 ? -5.689 -2.855 -27.848 1.00 18.63 393 VAL B CA 1
ATOM 2079 C C . VAL B 1 114 ? -6.698 -3.635 -28.652 1.00 20.67 393 VAL B C 1
ATOM 2080 O O . VAL B 1 114 ? -7.929 -3.525 -28.388 1.00 23.98 393 VAL B O 1
ATOM 2084 N N . SER B 1 115 ? -6.283 -4.470 -29.582 1.00 17.93 394 SER B N 1
ATOM 2085 C CA . SER B 1 115 ? -7.160 -5.240 -30.441 1.00 17.08 394 SER B CA 1
ATOM 2086 C C . SER B 1 115 ? -7.635 -6.528 -29.727 1.00 18.04 394 SER B C 1
ATOM 2087 O O . SER B 1 115 ? -6.898 -7.077 -28.834 1.00 17.70 394 SER B O 1
ATOM 2090 N N . ASP B 1 116 ? -8.731 -7.068 -30.233 1.00 18.01 395 ASP B N 1
ATOM 2091 C CA . ASP B 1 116 ? -9.228 -8.385 -29.762 1.00 19.81 395 ASP B CA 1
ATOM 2092 C C . ASP B 1 116 ? -8.190 -9.446 -30.127 1.00 19.07 395 ASP B C 1
ATOM 2093 O O . ASP B 1 116 ? -8.000 -10.408 -29.336 1.00 18.36 395 ASP B O 1
ATOM 2098 N N . LEU B 1 117 ? -7.555 -9.382 -31.295 1.00 17.56 396 LEU B N 1
ATOM 2099 C CA A LEU B 1 117 ? -6.603 -10.411 -31.716 0.50 16.89 396 LEU B CA 1
ATOM 2100 C CA B LEU B 1 117 ? -6.577 -10.404 -31.754 0.50 16.27 396 LEU B CA 1
ATOM 2101 C C . LEU B 1 117 ? -5.425 -10.435 -30.742 1.00 14.85 396 LEU B C 1
ATOM 2102 O O . LEU B 1 117 ? -4.932 -11.527 -30.447 1.00 14.98 396 LEU B O 1
ATOM 2111 N N . TYR B 1 118 ? -4.974 -9.308 -30.279 1.00 13.27 397 TYR B N 1
ATOM 2112 C CA . TYR B 1 118 ? -3.854 -9.253 -29.325 1.00 14.05 397 TYR B CA 1
ATOM 2113 C C . TYR B 1 118 ? -4.304 -9.845 -27.997 1.00 14.31 397 TYR B C 1
ATOM 2114 O O . TYR B 1 118 ? -3.529 -10.579 -27.343 1.00 12.75 397 TYR B O 1
ATOM 2123 N N . GLU B 1 119 ? -5.528 -9.513 -27.544 1.00 14.64 398 GLU B N 1
ATOM 2124 C CA . GLU B 1 119 ? -6.018 -10.065 -26.250 1.00 15.81 398 GLU B CA 1
ATOM 2125 C C . GLU B 1 119 ? -6.058 -11.599 -26.372 1.00 14.68 398 GLU B C 1
ATOM 2126 O O . GLU B 1 119 ? -5.599 -12.292 -25.451 1.00 15.11 398 GLU B O 1
ATOM 2132 N N . LYS B 1 120 ? -6.516 -12.126 -27.494 1.00 13.93 399 LYS B N 1
ATOM 2133 C CA . LYS B 1 120 ? -6.589 -13.585 -27.699 1.00 14.73 399 LYS B CA 1
ATOM 2134 C C . LYS B 1 120 ? -5.161 -14.141 -27.725 1.00 13.42 399 LYS B C 1
ATOM 2135 O O . LYS B 1 120 ? -4.887 -15.231 -27.165 1.00 13.99 399 LYS B O 1
ATOM 2141 N N . LEU B 1 121 ? -4.217 -13.425 -28.353 1.00 12.73 400 LEU B N 1
ATOM 2142 C CA . LEU B 1 121 ? -2.824 -13.891 -28.417 1.00 12.99 400 LEU B CA 1
ATOM 2143 C C . LEU B 1 121 ? -2.263 -13.997 -27.009 1.00 12.43 400 LEU B C 1
ATOM 2144 O O . LEU B 1 121 ? -1.564 -14.977 -26.711 1.00 12.58 400 LEU B O 1
ATOM 2149 N N . MET B 1 122 ? -2.482 -13.023 -26.143 1.00 11.93 401 MET B N 1
ATOM 2150 C CA . MET B 1 122 ? -1.965 -13.087 -24.757 1.00 13.41 401 MET B CA 1
ATOM 2151 C C . MET B 1 122 ? -2.563 -14.265 -23.986 1.00 13.23 401 MET B C 1
ATOM 2152 O O . MET B 1 122 ? -1.828 -14.875 -23.181 1.00 13.41 401 MET B O 1
ATOM 2157 N N . ARG B 1 123 ? -3.799 -14.613 -24.272 1.00 13.07 402 ARG B N 1
ATOM 2158 C CA . ARG B 1 123 ? -4.381 -15.804 -23.604 1.00 14.36 402 ARG B CA 1
ATOM 2159 C C . ARG B 1 123 ? -3.734 -17.071 -24.139 1.00 14.08 402 ARG B C 1
ATOM 2160 O O . ARG B 1 123 ? -3.334 -17.973 -23.322 1.00 15.24 402 ARG B O 1
ATOM 2168 N N . LEU B 1 124 ? -3.517 -17.199 -25.431 1.00 12.40 403 LEU B N 1
ATOM 2169 C CA . LEU B 1 124 ? -2.783 -18.364 -25.963 1.00 12.26 403 LEU B CA 1
ATOM 2170 C C . LEU B 1 124 ? -1.410 -18.428 -25.324 1.00 12.42 403 LEU B C 1
ATOM 2171 O O . LEU B 1 124 ? -0.937 -19.527 -24.971 1.00 12.09 403 LEU B O 1
ATOM 2176 N N . GLU B 1 125 ? -0.707 -17.301 -25.220 1.00 11.67 404 GLU B N 1
ATOM 2177 C CA . GLU B 1 125 ? 0.669 -17.297 -24.707 1.00 11.75 404 GLU B CA 1
ATOM 2178 C C . GLU B 1 125 ? 0.684 -17.650 -23.225 1.00 12.12 404 GLU B C 1
ATOM 2179 O O . GLU B 1 125 ? 1.713 -18.165 -22.743 1.00 11.99 404 GLU B O 1
ATOM 2185 N N . HIS B 1 126 ? -0.342 -17.308 -22.492 1.00 12.30 4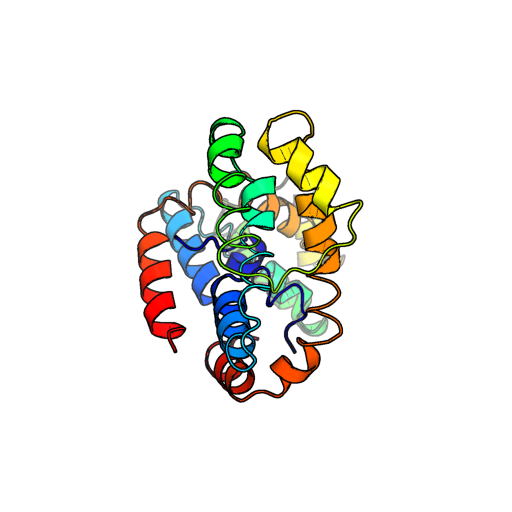05 HIS B N 1
ATOM 2186 C CA . HIS B 1 126 ? -0.448 -17.784 -21.096 1.00 11.97 405 HIS B CA 1
ATOM 2187 C C . HIS B 1 126 ? -0.329 -19.301 -21.083 1.00 11.50 405 HIS B C 1
ATOM 2188 O O . HIS B 1 126 ? 0.425 -19.855 -20.285 1.00 12.79 405 HIS B O 1
ATOM 2195 N N . HIS B 1 127 ? -1.091 -19.990 -21.895 1.00 11.17 406 HIS B N 1
ATOM 2196 C CA . HIS B 1 127 ? -1.078 -21.464 -21.916 1.00 10.95 406 HIS B CA 1
ATOM 2197 C C . HIS B 1 127 ? 0.266 -21.979 -22.387 1.00 11.60 406 HIS B C 1
ATOM 2198 O O . HIS B 1 127 ? 0.674 -23.092 -21.986 1.00 12.70 406 HIS B O 1
ATOM 2205 N N . HIS B 1 128 ? 0.919 -21.281 -23.294 1.00 11.54 407 HIS B N 1
ATOM 2206 C CA . HIS B 1 128 ? 2.244 -21.684 -23.816 1.00 10.75 407 HIS B CA 1
ATOM 2207 C C . HIS B 1 128 ? 3.320 -21.584 -22.733 1.00 10.63 407 HIS B C 1
ATOM 2208 O O . HIS B 1 128 ? 4.121 -22.484 -22.591 1.00 11.17 407 HIS B O 1
ATOM 2215 N N . HIS B 1 129 ? 3.304 -20.468 -22.012 1.00 10.64 408 HIS B N 1
ATOM 2216 C CA . HIS B 1 129 ? 4.405 -20.093 -21.092 1.00 11.03 408 HIS B CA 1
ATOM 2217 C C . HIS B 1 129 ? 4.168 -20.461 -19.645 1.00 11.71 408 HIS B C 1
ATOM 2218 O O . HIS B 1 129 ? 5.126 -20.458 -18.879 1.00 11.91 408 HIS B O 1
ATOM 2225 N N . HIS B 1 130 ? 2.952 -20.745 -19.183 1.00 12.93 409 HIS B N 1
ATOM 2226 C CA . HIS B 1 130 ? 2.709 -20.865 -17.703 1.00 13.24 409 HIS B CA 1
ATOM 2227 C C . HIS B 1 130 ? 3.541 -22.039 -17.143 1.00 12.66 409 HIS B C 1
ATOM 2228 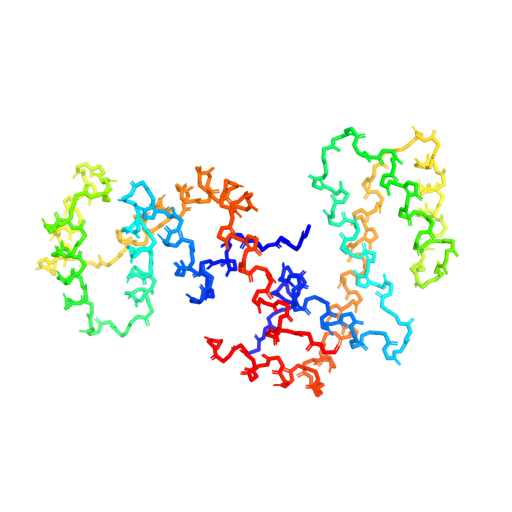O O . HIS B 1 130 ? 3.710 -23.054 -17.809 1.00 13.23 409 HIS B O 1
ATOM 2235 N N . HIS B 1 131 ? 3.987 -21.865 -15.920 1.00 13.41 410 HIS B N 1
ATOM 2236 C CA . HIS B 1 131 ? 4.905 -22.810 -15.268 1.00 14.06 410 HIS B CA 1
ATOM 2237 C C . HIS B 1 131 ? 4.771 -22.678 -13.752 1.00 16.26 410 HIS B C 1
ATOM 2238 O O . HIS B 1 131 ? 4.035 -21.873 -13.278 1.00 18.76 410 HIS B O 1
#

Radius of gyration: 22.51 Å; Cα contacts (8 Å, |Δi|>4): 229; chains: 2; bounding box: 36×43×66 Å